Protein AF-A0A6I7NK31-F1 (afdb_monomer_lite)

Foldseek 3Di:
DVVVVVVVVVVVVVVVVVVVVLVVVVVQQLVQWAFDDWAAFPQQQKIKTQIDTPDPDWAFFWWQKPNDIFGWDDPDPSITMGGPHQDDQKIWTAWIWTADPVGDIDIHGHGDMDGVVNNQVPDDPVFKDWAPAWDDDPQWIWGQDPVQRIDIDGPDDWDWDCRDSFKIFIDDPNHTQWMWGDDPNIIMIGGGDPPDPPPPD

pLDDT: mean 83.98, std 13.8, range [48.88, 96.88]

Sequence (201 aa):
MKRFFGFMSLFMMLFMLGACDMIQDEIQRAQSIKLEDYAVDIPNRTISLHITSDADEPVITSVIVNDTRYDLEAEGDDWYLLSDVPVATSYRITDVFYRTSVGVVLSYNVGFDISLDDVIDALPQNQLTEVEDEIVIGAYTVKSDEEAWVVIDSEEDFTVMELEDWAWIILEDDQPVFAVFEYLGVLYVVSASSFMEDYLE

Radius of gyration: 23.93 Å; chains: 1; bounding box: 58×32×83 Å

Secondary structure (DSSP, 8-state):
-HHHHHHHHHHHHHHHHHHHHHHHHHHHHHHH-EEEEEEEETTTTEEEEEEE-SSSS-EEEEEEETTEEEE-EEEETTEEEE-SPPP-SEEEEEEEEEE-TTS-EEEEEEEEEEEHHHHHHHS-TTTEEEESSEEEETTEEEE--SSSS-EEEESS--EEEEEETTEEEEEETTEEEEEEEEETTEEEEEEPP-TTTTT--

Structure (mmCIF, N/CA/C/O backbone):
data_AF-A0A6I7NK31-F1
#
_entry.id   AF-A0A6I7NK31-F1
#
loop_
_atom_site.group_PDB
_atom_site.id
_atom_site.type_symbol
_atom_site.label_atom_id
_atom_site.label_alt_id
_atom_site.label_comp_id
_atom_site.label_asym_id
_atom_site.label_entity_id
_atom_site.label_seq_id
_atom_site.pdbx_PDB_ins_code
_atom_site.Cartn_x
_atom_site.Cartn_y
_atom_site.Cartn_z
_atom_site.occupancy
_atom_site.B_iso_or_equiv
_atom_site.auth_seq_id
_atom_site.auth_comp_id
_atom_site.auth_asym_id
_atom_site.auth_atom_id
_atom_site.pdbx_PDB_model_num
ATOM 1 N N . MET A 1 1 ? 32.131 -16.425 -56.578 1.00 51.19 1 MET A N 1
ATOM 2 C CA . MET A 1 1 ? 32.242 -16.613 -55.111 1.00 51.19 1 MET A CA 1
ATOM 3 C C . MET A 1 1 ? 32.750 -15.380 -54.359 1.00 51.19 1 MET A C 1
ATOM 5 O O . MET A 1 1 ? 32.080 -14.987 -53.418 1.00 51.19 1 MET A O 1
ATOM 9 N N . LYS A 1 2 ? 33.832 -14.693 -54.773 1.00 49.75 2 LYS A N 1
ATOM 10 C CA . LYS A 1 2 ? 34.340 -13.493 -54.057 1.00 49.75 2 LYS A CA 1
ATOM 11 C C . LYS A 1 2 ? 33.339 -12.326 -53.912 1.00 49.75 2 LYS A C 1
ATOM 13 O O . LYS A 1 2 ? 33.326 -11.672 -52.881 1.00 49.75 2 LYS A O 1
ATOM 18 N N . ARG A 1 3 ? 32.464 -12.094 -54.902 1.00 50.34 3 ARG A N 1
ATOM 19 C CA . ARG A 1 3 ? 31.426 -11.039 -54.840 1.00 50.34 3 ARG A CA 1
ATOM 20 C C . ARG A 1 3 ? 30.257 -11.361 -53.894 1.00 50.34 3 ARG A C 1
ATOM 22 O O . ARG A 1 3 ? 29.637 -10.441 -53.384 1.00 50.34 3 ARG A O 1
ATOM 29 N N . PHE A 1 4 ? 29.997 -12.644 -53.635 1.00 52.62 4 PHE A N 1
ATOM 30 C CA . PHE A 1 4 ? 28.927 -13.091 -52.733 1.00 52.62 4 PHE A CA 1
ATOM 31 C C . PHE A 1 4 ? 29.345 -12.932 -51.261 1.00 52.62 4 PHE A C 1
ATOM 33 O O . PHE A 1 4 ? 28.562 -12.478 -50.438 1.00 52.62 4 PHE A O 1
ATOM 40 N N . PHE A 1 5 ? 30.624 -13.194 -50.960 1.00 54.72 5 PHE A N 1
ATOM 41 C CA . PHE A 1 5 ? 31.210 -12.972 -49.632 1.00 54.72 5 PHE A CA 1
ATOM 42 C C . PHE A 1 5 ? 31.233 -11.488 -49.228 1.00 54.72 5 PHE A C 1
ATOM 44 O O . PHE A 1 5 ? 30.952 -11.166 -48.079 1.00 54.72 5 PHE A O 1
ATOM 51 N N . GLY A 1 6 ? 31.511 -10.578 -50.171 1.00 55.41 6 GLY A N 1
ATOM 52 C CA . GLY A 1 6 ? 31.483 -9.133 -49.908 1.00 55.41 6 GLY A CA 1
ATOM 53 C C . GLY A 1 6 ? 30.078 -8.599 -49.613 1.00 55.41 6 GLY A C 1
ATOM 54 O O . GLY A 1 6 ? 29.915 -7.790 -48.708 1.00 55.41 6 GLY A O 1
ATOM 55 N N . PHE A 1 7 ? 29.059 -9.097 -50.321 1.00 57.16 7 PHE A N 1
ATOM 56 C CA . PHE A 1 7 ? 27.664 -8.709 -50.085 1.00 57.16 7 PHE A CA 1
ATOM 57 C C . PHE A 1 7 ? 27.142 -9.228 -48.741 1.00 57.16 7 PHE A C 1
ATOM 59 O O . PHE A 1 7 ? 26.490 -8.489 -48.014 1.00 57.16 7 PHE A O 1
ATOM 66 N N . MET A 1 8 ? 27.488 -10.467 -48.376 1.00 55.72 8 MET A N 1
ATOM 67 C CA . MET A 1 8 ? 27.112 -11.048 -47.085 1.00 55.72 8 MET A CA 1
ATOM 68 C C . MET A 1 8 ? 27.809 -10.336 -45.917 1.00 55.72 8 MET A C 1
ATOM 70 O O . MET A 1 8 ? 27.170 -10.054 -44.913 1.00 55.72 8 MET A O 1
ATOM 74 N N . SER A 1 9 ? 29.085 -9.962 -46.073 1.00 59.72 9 SER A N 1
ATOM 75 C CA . SER A 1 9 ? 29.818 -9.178 -45.069 1.00 59.72 9 SER A CA 1
ATOM 76 C C . SER A 1 9 ? 29.271 -7.756 -44.909 1.00 59.72 9 SER A C 1
ATOM 78 O O . SER A 1 9 ? 29.209 -7.266 -43.787 1.00 59.72 9 SER A O 1
ATOM 80 N N . LEU A 1 10 ? 28.867 -7.095 -46.000 1.00 57.81 10 LEU A N 1
ATOM 81 C CA . LEU A 1 10 ? 28.271 -5.756 -45.951 1.00 57.81 10 LEU A CA 1
ATOM 82 C C . LEU A 1 10 ? 26.876 -5.790 -45.310 1.00 57.81 10 LEU A C 1
ATOM 84 O O . LEU A 1 10 ? 26.554 -4.937 -44.492 1.00 57.81 10 LEU A O 1
ATOM 88 N N . PHE A 1 11 ? 26.074 -6.806 -45.634 1.00 59.16 11 PHE A N 1
ATOM 89 C CA . PHE A 1 11 ? 24.754 -7.011 -45.038 1.00 59.16 11 PHE A CA 1
ATOM 90 C C . PHE A 1 11 ? 24.855 -7.311 -43.537 1.00 59.16 11 PHE A C 1
ATOM 92 O O . PHE A 1 11 ? 24.139 -6.715 -42.744 1.00 59.16 11 PHE A O 1
ATOM 99 N N . MET A 1 12 ? 25.804 -8.157 -43.128 1.00 57.72 12 MET A N 1
ATOM 100 C CA . MET A 1 12 ? 26.046 -8.474 -41.716 1.00 57.72 12 MET A CA 1
ATOM 101 C C . MET A 1 12 ? 26.553 -7.254 -40.927 1.00 57.72 12 MET A C 1
ATOM 103 O O . MET A 1 12 ? 26.183 -7.076 -39.772 1.00 57.72 12 MET A O 1
ATOM 107 N N . MET A 1 13 ? 27.344 -6.378 -41.557 1.00 57.16 13 MET A N 1
ATOM 108 C CA . MET A 1 13 ? 27.815 -5.128 -40.949 1.00 57.16 13 MET A CA 1
ATOM 109 C C . MET A 1 13 ? 26.694 -4.085 -40.816 1.00 57.16 13 MET A C 1
ATOM 111 O O . MET A 1 13 ? 26.607 -3.427 -39.786 1.00 57.16 13 MET A O 1
ATOM 115 N N . LEU A 1 14 ? 25.801 -3.975 -41.807 1.00 55.66 14 LEU A N 1
ATOM 116 C CA . LEU A 1 14 ? 24.607 -3.122 -41.729 1.00 55.66 14 LEU A CA 1
ATOM 117 C C . LEU A 1 14 ? 23.612 -3.616 -40.668 1.00 55.66 14 LEU A C 1
ATOM 119 O O . LEU A 1 14 ? 23.050 -2.802 -39.945 1.00 55.66 14 LEU A O 1
ATOM 123 N N . PHE A 1 15 ? 23.446 -4.935 -40.524 1.00 57.97 15 PHE A N 1
ATOM 124 C CA . PHE A 1 15 ? 22.651 -5.527 -39.442 1.00 57.97 15 PHE A CA 1
ATOM 125 C C . PHE A 1 15 ? 23.256 -5.263 -38.060 1.00 57.97 15 PHE A C 1
ATOM 127 O O . PHE A 1 15 ? 22.521 -4.945 -37.134 1.00 57.97 15 PHE A O 1
ATOM 134 N N . MET A 1 16 ? 24.582 -5.359 -37.918 1.00 58.56 16 MET A N 1
ATOM 135 C CA . MET A 1 16 ? 25.264 -5.044 -36.656 1.00 58.56 16 MET A CA 1
ATOM 136 C C . MET A 1 16 ? 25.137 -3.561 -36.291 1.00 58.56 16 MET A C 1
ATOM 138 O O . MET A 1 16 ? 24.888 -3.256 -35.134 1.00 58.56 16 MET A O 1
ATOM 142 N N . LEU A 1 17 ? 25.256 -2.647 -37.260 1.00 59.25 17 LEU A N 1
ATOM 143 C CA . LEU A 1 17 ? 25.092 -1.209 -37.018 1.00 59.25 17 LEU A CA 1
ATOM 144 C C . LEU A 1 17 ? 23.649 -0.856 -36.627 1.00 59.25 17 LEU A C 1
ATOM 146 O O . LEU A 1 17 ? 23.452 -0.191 -35.619 1.00 59.25 17 LEU A O 1
ATOM 150 N N . GLY A 1 18 ? 22.647 -1.376 -37.347 1.00 61.97 18 GLY A N 1
ATOM 151 C CA . GLY A 1 18 ? 21.239 -1.161 -36.991 1.00 61.97 18 GLY A CA 1
ATOM 152 C C . GLY A 1 18 ? 20.847 -1.785 -35.646 1.00 61.97 18 GLY A C 1
ATOM 153 O O . GLY A 1 18 ? 20.044 -1.217 -34.916 1.00 61.97 18 GLY A O 1
ATOM 154 N N . ALA A 1 19 ? 21.443 -2.926 -35.283 1.00 60.31 19 ALA A N 1
ATOM 155 C CA . ALA A 1 19 ? 21.257 -3.523 -33.962 1.00 60.31 19 ALA A CA 1
ATOM 156 C C . ALA A 1 19 ? 21.943 -2.709 -32.851 1.00 60.31 19 ALA A C 1
ATOM 158 O O . ALA A 1 19 ? 21.414 -2.640 -31.748 1.00 60.31 19 ALA A O 1
ATOM 159 N N . CYS A 1 20 ? 23.096 -2.087 -33.120 1.00 62.56 20 CYS A N 1
ATOM 160 C CA . CYS A 1 20 ? 23.768 -1.216 -32.155 1.00 62.56 20 CYS A CA 1
ATOM 161 C C . CYS A 1 20 ? 22.964 0.052 -31.855 1.00 62.56 20 CYS A C 1
ATOM 163 O O . CYS A 1 20 ? 22.829 0.380 -30.679 1.00 62.56 20 CYS A O 1
ATOM 165 N N . ASP A 1 21 ? 22.410 0.711 -32.876 1.00 67.06 21 ASP A N 1
ATOM 166 C CA . ASP A 1 21 ? 21.571 1.903 -32.686 1.00 67.06 21 ASP A CA 1
ATOM 167 C C . ASP A 1 21 ? 20.308 1.546 -31.882 1.00 67.06 21 ASP A C 1
ATOM 169 O O . ASP A 1 21 ? 20.019 2.170 -30.867 1.00 67.06 21 ASP A O 1
ATOM 173 N N . MET A 1 22 ? 19.638 0.442 -32.230 1.00 67.81 22 MET A N 1
ATOM 174 C CA . MET A 1 22 ? 18.453 -0.030 -31.504 1.00 67.81 22 MET A CA 1
ATOM 175 C C . MET A 1 22 ? 18.750 -0.387 -30.036 1.00 67.81 22 MET A C 1
ATOM 177 O O . MET A 1 22 ? 17.944 -0.116 -29.153 1.00 67.81 22 MET A O 1
ATOM 181 N N . ILE A 1 23 ? 19.904 -1.001 -29.752 1.00 68.69 23 ILE A N 1
ATOM 182 C CA . ILE A 1 23 ? 20.317 -1.311 -28.375 1.00 68.69 23 ILE A CA 1
ATOM 183 C C . ILE A 1 23 ? 20.615 -0.028 -27.593 1.00 68.69 23 ILE A C 1
ATOM 185 O O . ILE A 1 23 ? 20.277 0.045 -26.416 1.00 68.69 23 ILE A O 1
ATOM 189 N N . GLN A 1 24 ? 21.248 0.972 -28.213 1.00 69.94 24 GLN A N 1
ATOM 190 C CA . GLN A 1 24 ? 21.509 2.255 -27.558 1.00 69.94 24 GLN A CA 1
ATOM 191 C C . GLN A 1 24 ? 20.213 2.995 -27.230 1.00 69.94 24 GLN A C 1
ATOM 193 O O . GLN A 1 24 ? 20.079 3.470 -26.104 1.00 69.94 24 GLN A O 1
ATOM 198 N N . ASP A 1 25 ? 19.249 3.005 -28.152 1.00 73.44 25 ASP A N 1
ATOM 199 C CA . ASP A 1 25 ? 17.925 3.580 -27.916 1.00 73.44 25 ASP A CA 1
ATOM 200 C C . ASP A 1 25 ? 17.212 2.869 -26.752 1.00 73.44 25 ASP A C 1
ATOM 202 O O . ASP A 1 25 ? 16.683 3.524 -25.859 1.00 73.44 25 ASP A O 1
ATOM 206 N N . GLU A 1 26 ? 17.250 1.532 -26.692 1.00 71.31 26 GLU A N 1
ATOM 207 C CA . GLU A 1 26 ? 16.649 0.768 -25.585 1.00 71.31 26 GLU A CA 1
ATOM 208 C C . GLU A 1 26 ? 17.372 0.979 -24.242 1.00 71.31 26 GLU A C 1
ATOM 210 O O . GLU A 1 26 ? 16.721 0.996 -23.198 1.00 71.31 26 GLU A O 1
ATOM 215 N N . ILE A 1 27 ? 18.695 1.189 -24.239 1.00 69.94 27 ILE A N 1
ATOM 216 C CA . ILE A 1 27 ? 19.445 1.557 -23.024 1.00 69.94 27 ILE A CA 1
ATOM 217 C C . ILE A 1 27 ? 19.061 2.964 -22.562 1.00 69.94 27 ILE A C 1
ATOM 219 O O . ILE A 1 27 ? 18.865 3.178 -21.368 1.00 69.94 27 ILE A O 1
ATOM 223 N N . GLN A 1 28 ? 18.952 3.921 -23.485 1.00 71.81 28 GLN A N 1
ATOM 224 C CA . GLN A 1 28 ? 18.562 5.287 -23.150 1.00 71.81 28 GLN A CA 1
ATOM 225 C C . GLN A 1 28 ? 17.126 5.333 -22.606 1.00 71.81 28 GLN A C 1
ATOM 227 O O . GLN A 1 28 ? 16.885 6.021 -21.619 1.00 71.81 28 GLN A O 1
ATOM 232 N N . ARG A 1 29 ? 16.213 4.525 -23.164 1.00 72.19 29 ARG A N 1
ATOM 233 C CA . ARG A 1 29 ? 14.854 4.313 -22.631 1.00 72.19 29 ARG A CA 1
ATOM 234 C C . ARG A 1 29 ? 14.850 3.704 -21.232 1.00 72.19 29 ARG A C 1
ATOM 236 O O . ARG A 1 29 ? 14.067 4.117 -20.391 1.00 72.19 29 ARG A O 1
ATOM 243 N N . ALA A 1 30 ? 15.721 2.731 -20.956 1.00 68.75 30 ALA A N 1
ATOM 244 C CA . ALA A 1 30 ? 15.844 2.180 -19.604 1.00 68.75 30 ALA A CA 1
ATOM 245 C C . ALA A 1 30 ? 16.246 3.267 -18.597 1.00 68.75 30 ALA A C 1
ATOM 247 O O . ALA A 1 30 ? 15.743 3.307 -17.482 1.00 68.75 30 ALA A O 1
ATOM 248 N N . GLN A 1 31 ? 17.163 4.148 -19.004 1.00 73.62 31 GLN A N 1
ATOM 249 C CA . GLN A 1 31 ? 17.709 5.209 -18.159 1.00 73.62 31 GLN A CA 1
ATOM 250 C C . GLN A 1 31 ? 16.739 6.371 -17.919 1.00 73.62 31 GLN A C 1
ATOM 252 O O . GLN A 1 31 ? 16.973 7.149 -16.996 1.00 73.62 31 GLN A O 1
ATOM 257 N N . SER A 1 32 ? 15.677 6.505 -18.720 1.00 81.56 32 SER A N 1
ATOM 258 C CA . SER A 1 32 ? 14.628 7.501 -18.481 1.00 81.56 32 SER A CA 1
ATOM 259 C C . SER A 1 32 ? 13.573 7.048 -17.477 1.00 81.56 32 SER A C 1
ATOM 261 O O . SER A 1 32 ? 12.815 7.896 -17.023 1.00 81.56 32 SER A O 1
ATOM 263 N N . ILE A 1 33 ? 13.522 5.756 -17.120 1.00 85.81 33 ILE A N 1
ATOM 264 C CA . ILE A 1 33 ? 12.538 5.239 -16.162 1.00 85.81 33 ILE A CA 1
ATOM 265 C C . ILE A 1 33 ? 12.785 5.860 -14.789 1.00 85.81 33 ILE A C 1
ATOM 267 O O . ILE A 1 33 ? 13.882 5.745 -14.228 1.00 85.81 33 ILE A O 1
ATOM 271 N N . LYS A 1 34 ? 11.747 6.478 -14.230 1.00 88.56 34 LYS A N 1
ATOM 272 C CA . LYS A 1 34 ? 11.756 7.044 -12.882 1.00 88.56 34 LYS A CA 1
ATOM 273 C C . LYS A 1 34 ? 10.496 6.640 -12.148 1.00 88.56 34 LYS A C 1
ATOM 275 O O . LYS A 1 34 ? 9.419 6.645 -12.724 1.00 88.56 34 LYS A O 1
ATOM 280 N N . LEU A 1 35 ? 10.654 6.319 -10.872 1.00 90.31 35 LEU A N 1
ATOM 281 C CA . LEU A 1 35 ? 9.543 6.255 -9.936 1.00 90.31 35 LEU A CA 1
ATOM 282 C C . LEU A 1 35 ? 9.474 7.627 -9.270 1.00 90.31 35 LEU A C 1
ATOM 284 O O . LEU A 1 35 ? 10.433 8.031 -8.608 1.00 90.31 35 LEU A O 1
ATOM 288 N N . GLU A 1 36 ? 8.410 8.369 -9.553 1.00 90.50 36 GLU A N 1
ATOM 289 C CA . GLU A 1 36 ? 8.276 9.767 -9.132 1.00 90.50 36 GLU A CA 1
ATOM 290 C C . GLU A 1 36 ? 7.339 9.929 -7.943 1.00 90.50 36 GLU A C 1
ATOM 292 O O . GLU A 1 36 ? 7.579 10.803 -7.113 1.00 90.50 36 GLU A O 1
ATOM 297 N N . ASP A 1 37 ? 6.313 9.084 -7.860 1.00 91.12 37 ASP A N 1
ATOM 298 C CA . ASP A 1 37 ? 5.289 9.163 -6.826 1.00 91.12 37 ASP A CA 1
ATOM 299 C C . ASP A 1 37 ? 4.668 7.792 -6.534 1.00 91.12 37 ASP A C 1
ATOM 301 O O . ASP A 1 37 ? 4.898 6.814 -7.259 1.00 91.12 37 ASP A O 1
ATOM 305 N N . TYR A 1 38 ? 3.889 7.722 -5.460 1.00 92.38 38 TYR A N 1
ATOM 306 C CA . TYR A 1 38 ? 3.164 6.528 -5.058 1.00 92.38 38 TYR A CA 1
ATOM 307 C C . TYR A 1 38 ? 1.923 6.867 -4.230 1.00 92.38 38 TYR A C 1
ATOM 309 O O . TYR A 1 38 ? 1.834 7.905 -3.581 1.00 92.38 38 TYR A O 1
ATOM 317 N N . ALA A 1 39 ? 0.990 5.924 -4.189 1.00 90.69 39 ALA A N 1
ATOM 318 C CA . ALA A 1 39 ? -0.138 5.943 -3.275 1.00 90.69 39 ALA A CA 1
ATOM 319 C C . ALA A 1 39 ? -0.344 4.531 -2.713 1.00 90.69 39 ALA A C 1
ATOM 321 O O . ALA A 1 39 ? -0.206 3.545 -3.438 1.00 90.69 39 ALA A O 1
ATOM 322 N N . VAL A 1 40 ? -0.628 4.419 -1.415 1.00 90.88 40 VAL A N 1
ATOM 323 C CA . VAL A 1 40 ? -0.815 3.128 -0.736 1.00 90.88 40 VAL A CA 1
ATOM 324 C C . VAL A 1 40 ? -2.223 3.065 -0.165 1.00 90.88 40 VAL A C 1
ATOM 326 O O . VAL A 1 40 ? -2.594 3.902 0.654 1.00 90.88 40 VAL A O 1
ATOM 329 N N . ASP A 1 41 ? -2.972 2.035 -0.548 1.00 90.69 41 ASP A N 1
ATOM 330 C CA . ASP A 1 41 ? -4.254 1.694 0.061 1.00 90.69 41 ASP A CA 1
ATOM 331 C C . ASP A 1 41 ? -4.047 0.501 1.000 1.00 90.69 41 ASP A C 1
ATOM 333 O O . ASP A 1 41 ? -3.902 -0.650 0.575 1.00 90.69 41 ASP A O 1
ATOM 337 N N . ILE A 1 42 ? -3.985 0.781 2.302 1.00 91.38 42 ILE A N 1
ATOM 338 C CA . ILE A 1 42 ? -3.777 -0.253 3.322 1.00 91.38 42 ILE A CA 1
ATOM 339 C C . ILE A 1 42 ? -4.981 -1.220 3.382 1.00 91.38 42 ILE A C 1
ATOM 341 O O . ILE A 1 42 ? -4.739 -2.430 3.329 1.00 91.38 42 ILE A O 1
ATOM 345 N N . PRO A 1 43 ? -6.252 -0.759 3.451 1.00 92.69 43 PRO A N 1
ATOM 346 C CA . PRO A 1 43 ? -7.420 -1.648 3.459 1.00 92.69 43 PRO A CA 1
ATOM 347 C C . PRO A 1 43 ? -7.521 -2.570 2.242 1.00 92.69 43 PRO A C 1
ATOM 349 O O . PRO A 1 43 ? -7.799 -3.758 2.396 1.00 92.69 43 PRO A O 1
ATOM 352 N N . ASN A 1 44 ? -7.279 -2.051 1.038 1.00 91.88 44 ASN A N 1
ATOM 353 C CA . ASN A 1 44 ? -7.330 -2.838 -0.196 1.00 91.88 44 ASN A CA 1
ATOM 354 C C . ASN A 1 44 ? -6.026 -3.594 -0.481 1.00 91.88 44 ASN A C 1
ATOM 356 O O . ASN A 1 44 ? -5.989 -4.430 -1.384 1.00 91.88 44 ASN A O 1
ATOM 360 N N . ARG A 1 45 ? -4.967 -3.344 0.301 1.00 92.56 45 ARG A N 1
ATOM 361 C CA . ARG A 1 45 ? -3.641 -3.953 0.138 1.00 92.56 45 ARG A CA 1
ATOM 362 C C . ARG A 1 45 ? -3.053 -3.698 -1.246 1.00 92.56 45 ARG A C 1
ATOM 364 O O . ARG A 1 45 ? -2.486 -4.596 -1.877 1.00 92.56 45 ARG A O 1
ATOM 371 N N . THR A 1 46 ? -3.190 -2.466 -1.714 1.00 92.50 46 THR A N 1
ATOM 372 C CA . THR A 1 46 ? -2.686 -2.049 -3.018 1.00 92.50 46 THR A CA 1
ATOM 373 C C . THR A 1 46 ? -1.666 -0.928 -2.901 1.00 92.50 46 THR A C 1
ATOM 375 O O . THR A 1 46 ? -1.622 -0.173 -1.927 1.00 92.50 46 THR A O 1
ATOM 378 N N . ILE A 1 47 ? -0.798 -0.849 -3.906 1.00 92.88 47 ILE A N 1
ATOM 379 C CA . ILE A 1 47 ? 0.139 0.257 -4.087 1.00 92.88 47 ILE A CA 1
ATOM 380 C C . ILE A 1 47 ? 0.020 0.701 -5.539 1.00 92.88 47 ILE A C 1
ATOM 382 O O . ILE A 1 47 ? 0.278 -0.101 -6.433 1.00 92.88 47 ILE A O 1
ATOM 386 N N . SER A 1 48 ? -0.325 1.959 -5.782 1.00 92.88 48 SER A N 1
ATOM 387 C CA . SER A 1 48 ? -0.204 2.573 -7.104 1.00 92.88 48 SER A CA 1
ATOM 388 C C . SER A 1 48 ? 1.137 3.294 -7.184 1.00 92.88 48 SER A C 1
ATOM 390 O O . SER A 1 48 ? 1.534 4.004 -6.260 1.00 92.88 48 SER A O 1
ATOM 392 N N . LEU A 1 49 ? 1.869 3.087 -8.275 1.00 93.56 49 LEU A N 1
ATOM 393 C CA . LEU A 1 49 ? 3.170 3.700 -8.532 1.00 93.56 49 LEU A CA 1
ATOM 394 C C . LEU A 1 49 ? 3.091 4.576 -9.772 1.00 93.56 49 LEU A C 1
ATOM 396 O O . LEU A 1 49 ? 2.682 4.100 -10.831 1.00 93.56 49 LEU A O 1
ATOM 400 N N . HIS A 1 50 ? 3.570 5.810 -9.661 1.00 92.69 50 HIS A N 1
ATOM 401 C CA . HIS A 1 50 ? 3.736 6.695 -10.802 1.00 92.69 50 HIS A CA 1
ATOM 402 C C . HIS A 1 50 ? 5.136 6.499 -11.388 1.00 92.69 50 HIS A C 1
ATOM 404 O O . HIS A 1 50 ? 6.150 6.899 -10.798 1.00 92.69 50 HIS A O 1
ATOM 410 N N . ILE A 1 51 ? 5.195 5.811 -12.530 1.00 91.25 51 ILE A N 1
ATOM 411 C CA . ILE A 1 51 ? 6.440 5.409 -13.185 1.00 91.25 51 ILE A CA 1
ATOM 412 C C . ILE A 1 51 ? 6.518 6.064 -14.560 1.00 91.25 51 ILE A C 1
ATOM 414 O O . ILE A 1 51 ? 5.969 5.556 -15.537 1.00 91.25 51 ILE A O 1
ATOM 418 N N . THR A 1 52 ? 7.276 7.153 -14.648 1.00 88.31 52 THR A N 1
ATOM 419 C CA . THR A 1 52 ? 7.455 7.905 -15.891 1.00 88.31 52 THR A CA 1
ATOM 420 C C . THR A 1 52 ? 8.609 7.353 -16.722 1.00 88.31 52 THR A C 1
ATOM 422 O O . THR A 1 52 ? 9.552 6.731 -16.216 1.00 88.31 52 THR A O 1
ATOM 425 N N . SER A 1 53 ? 8.548 7.578 -18.035 1.00 83.38 53 SER A N 1
ATOM 426 C CA . SER A 1 53 ? 9.642 7.282 -18.959 1.00 83.38 53 SER A CA 1
ATOM 427 C C . SER A 1 53 ? 9.554 8.155 -20.209 1.00 83.38 53 SER A C 1
ATOM 429 O O . SER A 1 53 ? 8.468 8.457 -20.686 1.00 83.38 53 SER A O 1
ATOM 431 N N . ASP A 1 54 ? 10.698 8.492 -20.810 1.00 78.12 54 ASP A N 1
ATOM 432 C CA . ASP A 1 54 ? 10.770 9.235 -22.080 1.00 78.12 54 ASP A CA 1
ATOM 433 C C . ASP A 1 54 ? 10.417 8.359 -23.307 1.00 78.12 54 ASP A C 1
ATOM 435 O O . ASP A 1 54 ? 10.642 8.751 -24.455 1.00 78.12 54 ASP A O 1
ATOM 439 N N . ALA A 1 55 ? 9.939 7.131 -23.095 1.00 66.69 55 ALA A N 1
ATOM 440 C CA . ALA A 1 55 ? 9.530 6.236 -24.169 1.00 66.69 55 ALA A CA 1
ATOM 441 C C . ALA A 1 55 ? 8.116 6.584 -24.662 1.00 66.69 55 ALA A C 1
ATOM 443 O O . ALA A 1 55 ? 7.239 6.891 -23.868 1.00 66.69 55 ALA A O 1
ATOM 444 N N . ASP A 1 56 ? 7.873 6.460 -25.970 1.00 58.41 56 ASP A N 1
ATOM 445 C CA . ASP A 1 56 ? 6.535 6.690 -26.539 1.00 58.41 56 ASP A CA 1
ATOM 446 C C . ASP A 1 56 ? 5.500 5.637 -26.072 1.00 58.41 56 ASP A C 1
ATOM 448 O O . ASP A 1 56 ? 4.310 5.928 -26.030 1.00 58.41 56 ASP A O 1
ATOM 452 N N . GLU A 1 57 ? 5.944 4.415 -25.730 1.00 58.75 57 GLU A N 1
ATOM 453 C CA . GLU A 1 57 ? 5.106 3.315 -25.210 1.00 58.75 57 GLU A CA 1
ATOM 454 C C . GLU A 1 57 ? 5.919 2.390 -24.264 1.00 58.75 57 GLU A C 1
ATOM 456 O O . GLU A 1 57 ? 6.308 1.277 -24.649 1.00 58.75 57 GLU A O 1
ATOM 461 N N . PRO A 1 58 ? 6.266 2.815 -23.036 1.00 58.88 58 PRO A N 1
ATOM 462 C CA . PRO A 1 58 ? 6.873 1.928 -22.053 1.00 58.88 58 PRO A CA 1
ATOM 463 C C . PRO A 1 58 ? 5.818 0.932 -21.560 1.00 58.88 58 PRO A C 1
ATOM 465 O O . PRO A 1 58 ? 4.878 1.292 -20.865 1.00 58.88 58 PRO A O 1
ATOM 468 N N . VAL A 1 59 ? 5.982 -0.354 -21.875 1.00 76.25 59 VAL A N 1
ATOM 469 C CA . VAL A 1 59 ? 5.190 -1.398 -21.212 1.00 76.25 59 VAL A CA 1
ATOM 470 C C . VAL A 1 59 ? 5.938 -1.792 -19.946 1.00 76.25 59 VAL A C 1
ATOM 472 O O . VAL A 1 59 ? 6.734 -2.739 -19.960 1.00 76.25 59 VAL A O 1
ATOM 475 N N . ILE A 1 60 ? 5.743 -1.032 -18.868 1.00 88.06 60 ILE A N 1
ATOM 476 C CA . ILE A 1 60 ? 6.144 -1.485 -17.536 1.00 88.06 60 ILE A CA 1
ATOM 477 C C . ILE A 1 60 ? 5.278 -2.704 -17.193 1.00 88.06 60 ILE A C 1
ATOM 479 O O . ILE A 1 60 ? 4.083 -2.734 -17.462 1.00 88.06 60 ILE A O 1
ATOM 483 N N . THR A 1 61 ? 5.909 -3.766 -16.699 1.00 90.31 61 THR A N 1
ATOM 484 C CA . THR A 1 61 ? 5.258 -5.081 -16.551 1.00 90.31 61 THR A CA 1
ATOM 485 C C . THR A 1 61 ? 5.174 -5.562 -15.116 1.00 90.31 61 THR A C 1
ATOM 487 O O . THR A 1 61 ? 4.241 -6.271 -14.768 1.00 90.31 61 THR A O 1
ATOM 490 N N . SER A 1 62 ? 6.186 -5.264 -14.305 1.00 94.62 62 SER A N 1
ATOM 491 C CA . SER A 1 62 ? 6.289 -5.781 -12.941 1.00 94.62 62 SER A CA 1
ATOM 492 C C . SER A 1 62 ? 7.379 -5.036 -12.184 1.00 94.62 62 SER A C 1
ATOM 494 O O . SER A 1 62 ? 8.276 -4.465 -12.812 1.00 94.62 62 SER A O 1
ATOM 496 N N . VAL A 1 63 ? 7.362 -5.124 -10.861 1.00 95.38 63 VAL A N 1
ATOM 497 C CA . VAL A 1 63 ? 8.395 -4.574 -9.974 1.00 95.38 63 VAL A CA 1
ATOM 498 C C . VAL A 1 63 ? 8.819 -5.593 -8.922 1.00 95.38 63 VAL A C 1
ATOM 500 O O . VAL A 1 63 ? 8.115 -6.574 -8.687 1.00 95.38 63 VAL A O 1
ATOM 503 N N . ILE A 1 64 ? 9.977 -5.384 -8.296 1.00 95.88 64 ILE A N 1
ATOM 504 C CA . ILE A 1 64 ? 10.366 -6.094 -7.070 1.00 95.88 64 ILE A CA 1
ATOM 505 C C . ILE A 1 64 ? 10.088 -5.189 -5.879 1.00 95.88 64 ILE A C 1
ATOM 507 O O . ILE A 1 64 ? 10.714 -4.139 -5.772 1.00 95.88 64 ILE A O 1
ATOM 511 N N . VAL A 1 65 ? 9.217 -5.638 -4.977 1.00 95.69 65 VAL A N 1
ATOM 512 C CA . VAL A 1 65 ? 8.946 -5.019 -3.676 1.00 95.69 65 VAL A CA 1
ATOM 513 C C . VAL A 1 65 ? 9.344 -6.001 -2.582 1.00 95.69 65 VAL A C 1
ATOM 515 O O . VAL A 1 65 ? 8.857 -7.132 -2.575 1.00 95.69 65 VAL A O 1
ATOM 518 N N . ASN A 1 66 ? 10.231 -5.596 -1.668 1.00 94.38 66 ASN A N 1
ATOM 519 C CA . ASN A 1 66 ? 10.706 -6.434 -0.555 1.00 94.38 66 ASN A CA 1
ATOM 520 C C . ASN A 1 66 ? 11.114 -7.850 -1.018 1.00 94.38 66 ASN A C 1
ATOM 522 O O . ASN A 1 66 ? 10.623 -8.859 -0.513 1.00 94.38 66 ASN A O 1
ATOM 526 N N . ASP A 1 67 ? 11.968 -7.919 -2.043 1.00 93.38 67 ASP A N 1
ATOM 527 C CA . ASP A 1 67 ? 12.465 -9.158 -2.664 1.00 93.38 67 ASP A CA 1
ATOM 528 C C . ASP A 1 67 ? 11.401 -10.044 -3.352 1.00 93.38 67 ASP A C 1
ATOM 530 O O . ASP A 1 67 ? 11.718 -11.132 -3.842 1.00 93.38 67 ASP A O 1
ATOM 534 N N . THR A 1 68 ? 10.153 -9.579 -3.460 1.00 95.56 68 THR A N 1
ATOM 535 C CA . THR A 1 68 ? 9.050 -10.286 -4.127 1.00 95.56 68 THR A CA 1
ATOM 536 C C . THR A 1 68 ? 8.637 -9.560 -5.401 1.00 95.56 68 THR A C 1
ATOM 538 O O . THR A 1 68 ? 8.537 -8.338 -5.431 1.00 95.56 68 THR A O 1
ATOM 541 N N . ARG A 1 69 ? 8.409 -10.311 -6.483 1.00 95.81 69 ARG A N 1
ATOM 542 C CA . ARG A 1 69 ? 7.983 -9.745 -7.768 1.00 95.81 69 ARG A CA 1
ATOM 543 C C . ARG A 1 69 ? 6.462 -9.620 -7.822 1.00 95.81 69 ARG A C 1
ATOM 545 O O . ARG A 1 69 ? 5.782 -10.623 -7.628 1.00 95.81 69 ARG A O 1
ATOM 552 N N . TYR A 1 70 ? 5.977 -8.438 -8.182 1.00 95.81 70 TYR A N 1
ATOM 553 C CA . TYR A 1 70 ? 4.563 -8.141 -8.407 1.00 95.81 70 TYR A CA 1
ATOM 554 C C . TYR A 1 70 ? 4.356 -7.719 -9.853 1.00 95.81 70 TYR A C 1
ATOM 556 O O . TYR A 1 70 ? 5.130 -6.912 -10.373 1.00 95.81 70 TYR A O 1
ATOM 564 N N . ASP A 1 71 ? 3.341 -8.283 -10.499 1.00 94.75 71 ASP A N 1
ATOM 565 C CA . ASP A 1 71 ? 2.893 -7.804 -11.803 1.00 94.75 71 ASP A CA 1
ATOM 566 C C . ASP A 1 71 ? 2.174 -6.463 -11.630 1.00 94.75 71 ASP A C 1
ATOM 568 O O . ASP A 1 71 ? 1.547 -6.216 -10.601 1.00 94.75 71 ASP A O 1
ATOM 572 N N . LEU A 1 72 ? 2.321 -5.597 -12.629 1.00 92.81 72 LEU A N 1
ATOM 573 C CA . LEU A 1 72 ? 1.711 -4.276 -12.645 1.00 92.81 72 LEU A CA 1
ATOM 574 C C . LEU A 1 72 ? 0.524 -4.245 -13.599 1.00 92.81 72 LEU A C 1
ATOM 576 O O . LEU A 1 72 ? 0.625 -4.704 -14.741 1.00 92.81 72 LEU A O 1
ATOM 580 N N . GLU A 1 73 ? -0.571 -3.650 -13.143 1.00 91.31 73 GLU A N 1
ATOM 581 C CA . GLU A 1 73 ? -1.718 -3.303 -13.974 1.00 91.31 73 GLU A CA 1
ATOM 582 C C . GLU A 1 73 ? -1.667 -1.813 -14.317 1.00 91.31 73 GLU A C 1
ATOM 584 O O . GLU A 1 73 ? -1.484 -0.978 -13.442 1.00 91.31 73 GLU A O 1
ATOM 589 N N . ALA A 1 74 ? -1.766 -1.473 -15.602 1.00 88.25 74 ALA A N 1
ATOM 590 C CA . ALA A 1 74 ? -1.720 -0.080 -16.036 1.00 88.25 74 ALA A CA 1
ATOM 591 C C . ALA A 1 74 ? -3.067 0.607 -15.773 1.00 88.25 74 ALA A C 1
ATOM 593 O O . ALA A 1 74 ? -4.095 0.151 -16.276 1.00 88.25 74 ALA A O 1
ATOM 594 N N . GLU A 1 75 ? -3.036 1.726 -15.055 1.00 85.69 75 GLU A N 1
ATOM 595 C CA . GLU A 1 75 ? -4.224 2.517 -14.703 1.00 85.69 75 GLU A CA 1
ATOM 596 C C . GLU A 1 75 ? -4.434 3.713 -15.650 1.00 85.69 75 GLU A C 1
ATOM 598 O O . GLU A 1 75 ? -5.557 4.184 -15.828 1.00 85.69 75 GLU A O 1
ATOM 603 N N . GLY A 1 76 ? -3.372 4.141 -16.339 1.00 83.69 76 GLY A N 1
ATOM 604 C CA . GLY A 1 76 ? -3.352 5.329 -17.197 1.00 83.69 76 GLY A CA 1
ATOM 605 C C . GLY A 1 76 ? -2.429 6.404 -16.629 1.00 83.69 76 GLY A C 1
ATOM 606 O O . GLY A 1 76 ? -2.031 6.314 -15.476 1.00 83.69 76 GLY A O 1
ATOM 607 N N . ASP A 1 77 ? -2.046 7.384 -17.452 1.00 86.19 77 ASP A N 1
ATOM 608 C CA . ASP A 1 77 ? -1.210 8.524 -17.036 1.00 86.19 77 ASP A CA 1
ATOM 609 C C . ASP A 1 77 ? 0.038 8.120 -16.222 1.00 86.19 77 ASP A C 1
ATOM 611 O O . ASP A 1 77 ? 0.328 8.690 -15.179 1.00 86.19 77 ASP A O 1
ATOM 615 N N . ASP A 1 78 ? 0.757 7.097 -16.701 1.00 88.69 78 ASP A N 1
ATOM 616 C CA . ASP A 1 78 ? 1.962 6.530 -16.071 1.00 88.69 78 ASP A CA 1
ATOM 617 C C . ASP A 1 78 ? 1.763 5.924 -14.663 1.00 88.69 78 ASP A C 1
ATOM 619 O O . ASP A 1 78 ? 2.740 5.577 -13.992 1.00 88.69 78 ASP A O 1
ATOM 623 N N . TRP A 1 79 ? 0.516 5.707 -14.238 1.00 91.00 79 TRP A N 1
ATOM 624 C CA . TRP A 1 79 ? 0.179 4.977 -13.017 1.00 91.00 79 TRP A CA 1
ATOM 625 C C . TRP A 1 79 ? 0.048 3.472 -13.240 1.00 91.00 79 TRP A C 1
ATOM 627 O O . TRP A 1 79 ? -0.531 2.993 -14.225 1.00 91.00 79 TRP A O 1
ATOM 637 N N . TYR A 1 80 ? 0.592 2.725 -12.280 1.00 92.38 80 TYR A N 1
ATOM 638 C CA . TYR A 1 80 ? 0.609 1.272 -12.273 1.00 92.38 80 TYR A CA 1
ATOM 639 C C . TYR A 1 80 ? 0.224 0.715 -10.903 1.00 92.38 80 TYR A C 1
ATOM 641 O O . TYR A 1 80 ? 0.891 0.999 -9.908 1.00 92.38 80 TYR A O 1
ATOM 649 N N . LEU A 1 81 ? -0.785 -0.149 -10.877 1.00 92.62 81 LEU A N 1
ATOM 650 C CA . LEU A 1 81 ? -1.306 -0.789 -9.679 1.00 92.62 81 LEU A CA 1
ATOM 651 C C . LEU A 1 81 ? -0.578 -2.097 -9.370 1.00 92.62 81 LEU A C 1
ATOM 653 O O . LEU A 1 81 ? -0.430 -2.974 -10.227 1.00 92.62 81 LEU A O 1
ATOM 657 N N . LEU A 1 82 ? -0.197 -2.254 -8.107 1.00 94.12 82 LEU A N 1
ATOM 658 C CA . LEU A 1 82 ? 0.137 -3.519 -7.474 1.00 94.12 82 LEU A CA 1
ATOM 659 C C . LEU A 1 82 ? -1.035 -3.934 -6.593 1.00 94.12 82 LEU A C 1
ATOM 661 O O . LEU A 1 82 ? -1.447 -3.177 -5.716 1.00 94.12 82 LEU A O 1
ATOM 665 N N . SER A 1 83 ? -1.518 -5.157 -6.780 1.00 92.06 83 SER A N 1
ATOM 666 C CA . SER A 1 83 ? -2.561 -5.747 -5.937 1.00 92.06 83 SER A CA 1
ATOM 667 C C . SER A 1 83 ? -1.997 -6.799 -4.983 1.00 92.06 83 SER A C 1
ATOM 669 O O . SER A 1 83 ? -0.943 -7.387 -5.244 1.00 92.06 83 SER A O 1
ATOM 671 N N . ASP A 1 84 ? -2.723 -7.050 -3.892 1.00 89.75 84 ASP A N 1
ATOM 672 C CA . ASP A 1 84 ? -2.418 -8.074 -2.885 1.00 89.75 84 ASP A CA 1
ATOM 673 C C . ASP A 1 84 ? -1.046 -7.921 -2.204 1.00 89.75 84 ASP A C 1
ATOM 675 O O . ASP A 1 84 ? -0.447 -8.898 -1.736 1.00 89.75 84 ASP A O 1
ATOM 679 N N . VAL A 1 85 ? -0.547 -6.691 -2.087 1.00 91.12 85 VAL A N 1
ATOM 680 C CA . VAL A 1 8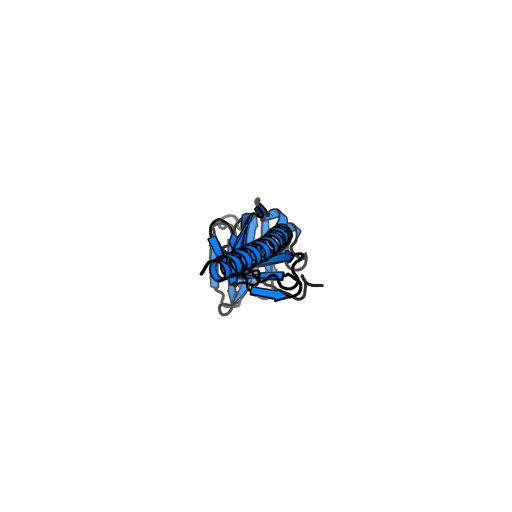5 ? 0.733 -6.415 -1.431 1.00 91.12 85 VAL A CA 1
ATOM 681 C C . VAL A 1 85 ? 0.584 -6.643 0.085 1.00 91.12 85 VAL A C 1
ATOM 683 O O . VAL A 1 85 ? -0.375 -6.171 0.698 1.00 91.12 85 VAL A O 1
ATOM 686 N N . PRO A 1 86 ? 1.463 -7.425 0.739 1.00 89.94 86 PRO A N 1
ATOM 687 C CA . PRO A 1 86 ? 1.443 -7.574 2.193 1.00 89.94 86 PRO A CA 1
ATOM 688 C C . PRO A 1 86 ? 1.658 -6.226 2.876 1.00 89.94 86 PRO A C 1
ATOM 690 O O . PRO A 1 86 ? 2.577 -5.511 2.490 1.00 89.94 86 PRO A O 1
ATOM 693 N N . VAL A 1 87 ? 0.868 -5.896 3.898 1.00 88.31 87 VAL A N 1
ATOM 694 C CA . VAL A 1 87 ? 1.061 -4.642 4.637 1.00 88.31 87 VAL A CA 1
ATOM 695 C C . VAL A 1 87 ? 2.356 -4.714 5.434 1.00 88.31 87 VAL A C 1
ATOM 697 O O . VAL A 1 87 ? 2.579 -5.651 6.196 1.00 88.31 87 VAL A O 1
ATOM 700 N N . ALA A 1 88 ? 3.215 -3.718 5.249 1.00 89.19 88 ALA A N 1
ATOM 701 C CA . ALA A 1 88 ? 4.503 -3.629 5.916 1.00 89.19 88 ALA A CA 1
ATOM 702 C C . ALA A 1 88 ? 4.755 -2.211 6.431 1.00 89.19 88 ALA A C 1
ATOM 704 O O . ALA A 1 88 ? 4.224 -1.234 5.907 1.00 89.19 88 ALA A O 1
ATOM 705 N N . THR A 1 89 ? 5.629 -2.092 7.431 1.00 90.69 89 THR A N 1
ATOM 706 C CA . THR A 1 89 ? 6.097 -0.788 7.927 1.00 90.69 89 THR A CA 1
ATOM 707 C C . THR A 1 89 ? 7.031 -0.082 6.941 1.00 90.69 8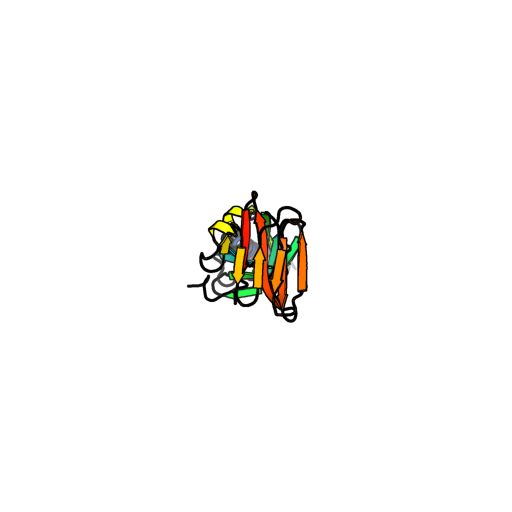9 THR A C 1
ATOM 709 O O . THR A 1 89 ? 7.274 1.120 7.067 1.00 90.69 89 THR A O 1
ATOM 712 N N . SER A 1 90 ? 7.555 -0.812 5.952 1.00 94.00 90 SER A N 1
ATOM 713 C CA . SER A 1 90 ? 8.260 -0.251 4.807 1.00 94.00 90 SER A CA 1
ATOM 714 C C . SER A 1 90 ? 8.199 -1.152 3.572 1.00 94.00 90 SER A C 1
ATOM 716 O O . SER A 1 90 ? 8.197 -2.386 3.655 1.00 94.00 90 SER A O 1
ATOM 718 N N . TYR A 1 91 ? 8.210 -0.514 2.406 1.00 94.31 91 TYR A N 1
ATOM 719 C CA . TYR A 1 91 ? 8.322 -1.146 1.101 1.00 94.31 91 TYR A CA 1
ATOM 720 C C . TYR A 1 91 ? 9.583 -0.662 0.409 1.00 94.31 91 TYR A C 1
ATOM 722 O O . TYR A 1 91 ? 9.771 0.533 0.197 1.00 94.31 91 TYR A O 1
ATOM 730 N N . ARG A 1 92 ? 10.434 -1.599 0.007 1.00 95.62 92 ARG A N 1
ATOM 731 C CA . ARG A 1 92 ? 11.606 -1.316 -0.808 1.00 95.62 92 ARG A CA 1
ATOM 732 C C . ARG A 1 92 ? 11.399 -1.818 -2.222 1.00 95.62 92 ARG A C 1
ATOM 734 O O . ARG A 1 92 ? 11.358 -3.028 -2.454 1.00 95.62 92 ARG A O 1
ATOM 741 N N . ILE A 1 93 ? 11.340 -0.884 -3.159 1.00 94.94 93 ILE A N 1
ATOM 742 C CA . ILE A 1 93 ? 11.212 -1.139 -4.587 1.00 94.94 93 ILE A CA 1
ATOM 743 C C . ILE A 1 93 ? 12.610 -1.120 -5.196 1.00 94.94 93 ILE A C 1
ATOM 745 O O . ILE A 1 93 ? 13.241 -0.068 -5.325 1.00 94.94 93 ILE A O 1
ATOM 749 N N . THR A 1 94 ? 13.144 -2.288 -5.547 1.00 94.06 94 THR A N 1
ATOM 750 C CA . THR A 1 94 ? 14.520 -2.369 -6.058 1.00 94.06 94 THR A CA 1
ATOM 751 C C . THR A 1 94 ? 14.577 -2.256 -7.567 1.00 94.06 94 THR A C 1
ATOM 753 O O . THR A 1 94 ? 15.429 -1.535 -8.084 1.00 94.06 94 THR A O 1
ATOM 756 N N . ASP A 1 95 ? 13.678 -2.939 -8.272 1.00 93.25 95 ASP A N 1
ATOM 757 C CA . ASP A 1 95 ? 13.762 -3.106 -9.716 1.00 93.25 95 ASP A CA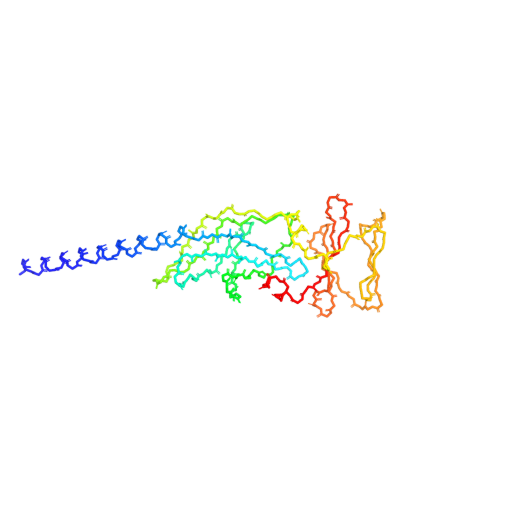 1
ATOM 758 C C . ASP A 1 95 ? 12.404 -2.940 -10.384 1.00 93.25 95 ASP A C 1
ATOM 760 O O . ASP A 1 95 ? 11.402 -3.493 -9.932 1.00 93.25 95 ASP A O 1
ATOM 764 N N . VAL A 1 96 ? 12.409 -2.234 -11.510 1.00 92.12 96 VAL A N 1
ATOM 765 C CA . VAL A 1 96 ? 11.284 -2.112 -12.434 1.00 92.12 96 VAL A CA 1
ATOM 766 C C . VAL A 1 96 ? 11.602 -2.916 -13.687 1.00 92.12 96 VAL A C 1
ATOM 768 O O . VAL A 1 96 ? 12.688 -2.795 -14.257 1.00 92.12 96 VAL A O 1
ATOM 771 N N . PHE A 1 97 ? 10.661 -3.746 -14.130 1.00 91.38 97 PHE A N 1
ATOM 772 C CA . PHE A 1 97 ? 10.790 -4.516 -15.360 1.00 91.38 97 PHE A CA 1
ATOM 773 C C . PHE A 1 97 ? 9.910 -3.943 -16.456 1.00 91.38 97 PHE A C 1
ATOM 775 O O . PHE A 1 97 ? 8.699 -3.800 -16.280 1.00 91.38 97 PHE A O 1
ATOM 782 N N . TYR A 1 98 ? 10.493 -3.748 -17.631 1.00 86.94 98 TYR A N 1
ATOM 783 C CA . TYR A 1 98 ? 9.771 -3.270 -18.801 1.00 86.94 98 TYR A CA 1
ATOM 784 C C . TYR A 1 98 ? 10.017 -4.171 -20.006 1.00 86.94 98 TYR A C 1
ATOM 786 O O . TYR A 1 98 ? 11.059 -4.827 -20.130 1.00 86.94 98 TYR A O 1
ATOM 794 N N . ARG A 1 99 ? 9.028 -4.224 -20.898 1.00 85.38 99 ARG A N 1
ATOM 795 C CA . ARG A 1 99 ? 9.118 -4.946 -22.164 1.00 85.38 99 ARG A CA 1
ATOM 796 C C . ARG A 1 99 ? 9.507 -3.978 -23.273 1.00 85.38 99 ARG A C 1
ATOM 798 O O . ARG A 1 99 ? 8.812 -3.004 -23.530 1.00 85.38 99 ARG A O 1
ATOM 805 N N . THR A 1 100 ? 10.607 -4.279 -23.950 1.00 77.81 100 THR A N 1
ATOM 806 C CA . THR A 1 100 ? 11.092 -3.504 -25.091 1.00 77.81 100 THR A CA 1
ATOM 807 C C . THR A 1 100 ? 10.221 -3.712 -26.327 1.00 77.81 100 THR A C 1
ATOM 809 O O . THR A 1 100 ? 9.491 -4.703 -26.447 1.00 77.81 100 THR A O 1
ATOM 812 N N . SER A 1 101 ? 10.399 -2.834 -27.314 1.00 72.75 101 SER A N 1
ATOM 813 C CA . SER A 1 101 ? 9.734 -2.908 -28.624 1.00 72.75 101 SER A CA 1
ATOM 814 C C . SER A 1 101 ? 10.001 -4.215 -29.392 1.00 72.75 101 SER A C 1
ATOM 816 O O . SER A 1 101 ? 9.218 -4.622 -30.250 1.00 72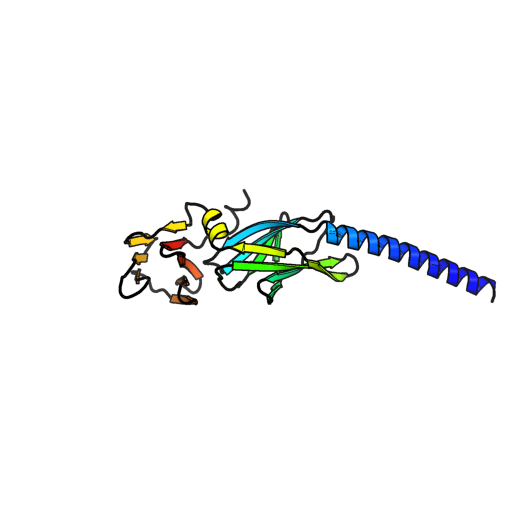.75 101 SER A O 1
ATOM 818 N N . VAL A 1 102 ? 11.086 -4.920 -29.056 1.00 75.06 102 VAL A N 1
ATOM 819 C CA . VAL A 1 102 ? 11.457 -6.222 -29.635 1.00 75.06 102 VAL A CA 1
ATOM 820 C C . VAL A 1 102 ? 11.106 -7.417 -28.745 1.00 75.06 102 VAL A C 1
ATOM 822 O O . VAL A 1 102 ? 11.528 -8.542 -29.015 1.00 75.06 102 VAL A O 1
ATOM 825 N N . GLY A 1 103 ? 10.324 -7.194 -27.686 1.00 76.62 103 GLY A N 1
ATOM 826 C CA . GLY A 1 103 ? 9.767 -8.238 -26.827 1.00 76.62 103 GLY A CA 1
ATOM 827 C C . GLY A 1 103 ? 10.709 -8.763 -25.740 1.00 76.62 103 GLY A C 1
ATOM 828 O O . GLY A 1 103 ? 10.348 -9.718 -25.048 1.00 76.62 103 GLY A O 1
ATOM 829 N N . VAL A 1 104 ? 11.885 -8.154 -25.566 1.00 81.19 104 VAL A N 1
ATOM 830 C CA . VAL A 1 104 ? 12.828 -8.488 -24.487 1.00 81.19 104 VAL A CA 1
ATOM 831 C C . VAL A 1 104 ? 12.363 -7.817 -23.198 1.00 81.19 104 VAL A C 1
ATOM 833 O O . VAL A 1 104 ? 11.924 -6.674 -23.228 1.00 81.19 104 VAL A O 1
ATOM 836 N N . VAL A 1 105 ? 12.463 -8.516 -22.068 1.00 85.56 105 VAL A N 1
ATOM 837 C CA . VAL A 1 105 ? 12.215 -7.920 -20.749 1.00 85.56 105 VAL A CA 1
ATOM 838 C C . VAL A 1 105 ? 13.548 -7.521 -20.141 1.00 85.56 105 VAL A C 1
ATOM 840 O O . VAL A 1 105 ? 14.452 -8.352 -20.039 1.00 85.56 105 VAL A O 1
ATOM 843 N N . LEU A 1 106 ? 13.659 -6.257 -19.755 1.00 84.31 106 LEU A N 1
ATOM 844 C CA . LEU A 1 106 ? 14.831 -5.697 -19.095 1.00 84.31 106 LEU A CA 1
ATOM 845 C C . LEU A 1 106 ? 14.440 -5.198 -17.706 1.00 84.31 106 LEU A C 1
ATOM 847 O O . LEU A 1 106 ? 13.279 -4.870 -17.469 1.00 84.31 106 LEU A O 1
ATOM 851 N N . SER A 1 107 ? 15.407 -5.187 -16.791 1.00 87.38 107 SER A N 1
ATOM 852 C CA . SER A 1 107 ? 15.247 -4.656 -15.440 1.00 87.38 107 SER A CA 1
ATOM 853 C C . SER A 1 107 ? 16.056 -3.380 -15.278 1.00 87.38 107 SER A C 1
ATOM 855 O O . SER A 1 107 ? 17.181 -3.282 -15.777 1.00 87.38 107 SER A O 1
ATOM 857 N N . TYR A 1 108 ? 15.500 -2.431 -14.540 1.00 85.44 108 TYR A N 1
ATOM 858 C CA . TYR A 1 108 ? 16.173 -1.208 -14.151 1.00 85.44 108 TYR A CA 1
ATOM 859 C C . TYR A 1 108 ? 16.099 -1.040 -12.640 1.00 85.44 108 TYR A C 1
ATOM 861 O O . TYR A 1 108 ? 15.024 -1.157 -12.053 1.00 85.44 108 TYR A O 1
ATOM 869 N N . ASN A 1 109 ? 17.249 -0.777 -12.025 1.00 89.69 109 ASN A N 1
ATOM 870 C CA . ASN A 1 109 ? 17.328 -0.579 -10.589 1.00 89.69 109 ASN A CA 1
ATOM 871 C C . ASN A 1 109 ? 16.893 0.851 -10.253 1.00 89.69 109 ASN A C 1
ATOM 873 O O . ASN A 1 109 ? 17.563 1.800 -10.659 1.00 89.69 109 ASN A O 1
ATOM 877 N N . VAL A 1 110 ? 15.784 0.986 -9.530 1.00 87.44 110 VAL A N 1
ATOM 878 C CA . VAL A 1 110 ? 15.252 2.287 -9.098 1.00 87.44 110 VAL A CA 1
ATOM 879 C C . VAL A 1 110 ? 15.653 2.616 -7.665 1.00 87.44 110 VAL A C 1
ATOM 881 O O . VAL A 1 110 ? 15.970 3.765 -7.383 1.00 87.44 110 VAL A O 1
ATOM 884 N N . GLY A 1 111 ? 15.710 1.611 -6.783 1.00 89.25 111 GLY A N 1
ATOM 885 C CA . GLY A 1 111 ? 16.110 1.785 -5.385 1.00 89.25 111 GLY A CA 1
ATOM 886 C C . GLY A 1 111 ? 15.275 2.838 -4.652 1.00 89.25 111 GLY A C 1
ATOM 887 O O . GLY A 1 111 ? 15.833 3.818 -4.168 1.00 89.25 111 GLY A O 1
ATOM 888 N N . PHE A 1 112 ? 13.961 2.630 -4.598 1.00 92.94 112 PHE A N 1
ATOM 889 C CA . PHE A 1 112 ? 12.996 3.535 -3.976 1.00 92.94 112 PHE A CA 1
ATOM 890 C C . PHE A 1 112 ? 12.447 2.914 -2.686 1.00 92.94 112 PHE A C 1
ATOM 892 O O . PHE A 1 112 ? 12.129 1.725 -2.669 1.00 92.94 112 PHE A O 1
ATOM 899 N N . ASP A 1 113 ? 12.345 3.699 -1.617 1.00 94.88 113 ASP A N 1
ATOM 900 C CA . ASP A 1 113 ? 11.848 3.251 -0.315 1.00 94.88 113 ASP A CA 1
ATOM 901 C C . ASP A 1 113 ? 10.583 4.044 0.042 1.00 94.88 113 ASP A C 1
ATOM 903 O O . ASP A 1 113 ? 10.569 5.267 -0.068 1.00 94.88 113 ASP A O 1
ATOM 907 N N . ILE A 1 114 ? 9.540 3.337 0.470 1.00 94.69 114 ILE A N 1
ATOM 908 C CA . ILE A 1 114 ? 8.288 3.886 1.000 1.00 94.69 114 ILE A CA 1
ATOM 909 C C . ILE A 1 114 ? 8.212 3.462 2.462 1.00 94.69 114 ILE A C 1
ATOM 911 O O . ILE A 1 114 ? 8.253 2.262 2.750 1.00 94.69 114 ILE A O 1
ATOM 915 N N . SER A 1 115 ? 8.115 4.405 3.394 1.00 94.75 115 SER A N 1
ATOM 916 C CA . SER A 1 115 ? 7.881 4.087 4.804 1.00 94.75 115 SER A CA 1
ATOM 917 C C . SER A 1 115 ? 6.415 4.281 5.181 1.00 94.75 115 SER A C 1
ATOM 919 O O . SER A 1 115 ? 5.695 5.039 4.538 1.00 94.75 115 SER A O 1
ATOM 921 N N . LEU A 1 116 ? 5.963 3.605 6.238 1.00 92.31 116 LEU A N 1
ATOM 922 C CA . LEU A 1 116 ? 4.612 3.816 6.760 1.00 92.31 116 LEU A CA 1
ATOM 923 C C . LEU A 1 116 ? 4.402 5.251 7.273 1.00 92.31 116 LEU A C 1
ATOM 925 O O . LEU A 1 116 ? 3.288 5.749 7.200 1.00 92.31 116 LEU A O 1
ATOM 929 N N . ASP A 1 117 ? 5.465 5.920 7.728 1.00 94.12 117 ASP A N 1
ATOM 930 C CA . ASP A 1 117 ? 5.442 7.346 8.087 1.00 94.12 117 ASP A CA 1
ATOM 931 C C . ASP A 1 117 ? 5.044 8.201 6.877 1.00 94.12 117 ASP A C 1
ATOM 933 O O . ASP A 1 117 ? 4.082 8.961 6.934 1.00 94.12 117 ASP A O 1
ATOM 937 N N . ASP A 1 118 ? 5.716 7.978 5.742 1.00 92.00 118 ASP A N 1
ATOM 938 C CA . ASP A 1 118 ? 5.424 8.708 4.510 1.00 92.00 118 ASP A CA 1
ATOM 939 C C . ASP A 1 118 ? 4.012 8.385 3.980 1.00 92.00 118 ASP A C 1
ATOM 941 O O . ASP A 1 118 ? 3.324 9.263 3.466 1.00 92.00 118 ASP A O 1
ATOM 945 N N . VAL A 1 119 ? 3.556 7.133 4.136 1.00 91.62 119 VAL A N 1
ATOM 946 C CA . VAL A 1 119 ? 2.187 6.723 3.778 1.00 91.62 119 VAL A CA 1
ATOM 947 C C . VAL A 1 119 ? 1.154 7.449 4.636 1.00 91.62 119 VAL A C 1
ATOM 949 O O . VAL A 1 119 ? 0.190 7.979 4.096 1.00 91.62 119 VAL A O 1
ATOM 952 N N . ILE A 1 120 ? 1.349 7.495 5.956 1.00 91.38 120 ILE A N 1
ATOM 953 C CA . ILE A 1 120 ? 0.465 8.205 6.890 1.00 91.38 120 ILE A CA 1
ATOM 954 C C . ILE A 1 120 ? 0.382 9.692 6.529 1.00 91.38 120 ILE A C 1
ATOM 956 O O . ILE A 1 120 ? -0.718 10.240 6.470 1.00 91.38 120 ILE A O 1
ATOM 960 N N . ASP A 1 121 ? 1.521 10.321 6.235 1.00 89.44 121 ASP A N 1
ATOM 961 C CA . ASP A 1 121 ? 1.595 11.735 5.859 1.00 89.44 121 ASP A CA 1
ATOM 962 C C . ASP A 1 121 ? 0.945 12.032 4.495 1.00 89.44 121 ASP A C 1
ATOM 964 O O . ASP A 1 121 ? 0.446 13.141 4.274 1.00 89.44 121 ASP A O 1
ATOM 968 N N . ALA A 1 122 ? 0.942 11.058 3.579 1.00 87.31 122 ALA A N 1
ATOM 969 C CA . ALA A 1 122 ? 0.355 11.173 2.245 1.00 87.31 122 ALA A CA 1
ATOM 970 C C . ALA A 1 122 ? -1.141 10.810 2.186 1.00 87.31 122 ALA A C 1
ATOM 972 O O . ALA A 1 122 ? -1.806 11.133 1.198 1.00 87.31 122 ALA A O 1
ATOM 973 N N . LEU A 1 123 ? -1.688 10.137 3.204 1.00 86.56 123 LEU A N 1
ATOM 974 C CA . LEU A 1 123 ? -3.103 9.764 3.235 1.00 86.56 123 LEU A CA 1
ATOM 975 C C . LEU A 1 123 ? -4.007 11.009 3.361 1.00 86.56 123 LEU A C 1
ATOM 977 O O . LEU A 1 123 ? -3.753 11.894 4.186 1.00 86.56 123 LEU A O 1
ATOM 981 N N . PRO A 1 124 ? -5.115 11.083 2.599 1.00 82.06 124 PRO A N 1
ATOM 982 C CA . PRO A 1 124 ? -6.108 12.132 2.756 1.00 82.06 124 PRO A CA 1
ATOM 983 C C . PRO A 1 124 ? -6.643 12.202 4.192 1.00 82.06 124 PRO A C 1
ATOM 985 O O . PRO A 1 124 ? -7.022 11.193 4.791 1.00 82.06 124 PRO A O 1
ATOM 988 N N . GLN A 1 125 ? -6.751 13.416 4.740 1.00 78.19 125 GLN A N 1
ATOM 989 C CA . GLN A 1 125 ? -7.199 13.636 6.127 1.00 78.19 125 GLN A CA 1
ATOM 990 C C . GLN A 1 125 ? -8.624 13.136 6.411 1.00 78.19 125 GLN A C 1
ATOM 992 O O . GLN A 1 125 ? -8.999 12.957 7.563 1.00 78.19 125 GLN A O 1
ATOM 997 N N . ASN A 1 126 ? -9.448 12.955 5.379 1.00 80.75 126 ASN A N 1
ATOM 998 C CA . ASN A 1 126 ? -10.788 12.380 5.496 1.00 80.75 126 ASN A CA 1
ATOM 999 C C . ASN A 1 126 ? -10.788 10.846 5.545 1.00 80.75 126 ASN A C 1
ATOM 1001 O O . ASN A 1 126 ? -11.824 10.271 5.867 1.00 80.75 126 ASN A O 1
ATOM 1005 N N . GLN A 1 127 ? -9.674 10.195 5.203 1.00 85.50 127 GLN A N 1
ATOM 1006 C CA . GLN A 1 127 ? -9.546 8.739 5.195 1.00 85.50 127 GLN A CA 1
ATOM 1007 C C . GLN A 1 127 ? -8.820 8.216 6.435 1.00 85.50 127 GLN A C 1
ATOM 1009 O O . GLN A 1 127 ? -9.159 7.128 6.892 1.00 85.50 127 GLN A O 1
ATOM 1014 N N . LEU A 1 128 ? -7.881 8.984 6.997 1.00 91.38 128 LEU A N 1
ATOM 1015 C CA . LEU A 1 128 ? -7.120 8.622 8.194 1.00 91.38 128 LEU A CA 1
ATOM 1016 C C . LEU A 1 128 ? -7.677 9.310 9.448 1.00 91.38 128 LEU A C 1
ATOM 1018 O O . LEU A 1 128 ? -7.859 10.523 9.481 1.00 91.38 128 LEU A O 1
ATOM 1022 N N . THR A 1 129 ? -7.911 8.542 10.509 1.00 92.94 129 THR A N 1
ATOM 1023 C CA . THR A 1 129 ? -8.341 9.046 11.819 1.00 92.94 129 THR A CA 1
ATOM 1024 C C . THR A 1 129 ? -7.481 8.443 12.924 1.00 92.94 129 THR A C 1
ATOM 1026 O O . THR A 1 129 ? -7.315 7.229 12.994 1.00 92.94 129 THR A O 1
ATOM 1029 N N . GLU A 1 130 ? -6.951 9.292 13.801 1.00 93.62 130 GLU A N 1
ATOM 1030 C CA . GLU A 1 130 ? -6.299 8.872 15.044 1.00 93.62 130 GLU A CA 1
ATOM 1031 C C . GLU A 1 130 ? -7.354 8.527 16.107 1.00 93.62 130 GLU A C 1
ATOM 1033 O O . GLU A 1 130 ? -8.339 9.250 16.280 1.00 93.62 130 GLU A O 1
ATOM 1038 N N . VAL A 1 131 ? -7.152 7.416 16.815 1.00 93.19 131 VAL A N 1
ATOM 1039 C CA . VAL A 1 131 ? -8.036 6.932 17.880 1.00 93.19 131 VAL A CA 1
ATOM 1040 C C . VAL A 1 131 ? -7.410 7.257 19.232 1.00 93.19 131 VAL A C 1
ATOM 1042 O O . VAL A 1 131 ? -6.510 6.556 19.685 1.00 93.19 131 VAL A O 1
ATOM 1045 N N . GLU A 1 132 ? -7.897 8.312 19.889 1.00 88.56 132 GLU A N 1
ATOM 1046 C CA . GLU A 1 132 ? -7.447 8.659 21.247 1.00 88.56 132 GLU A CA 1
ATOM 1047 C C . GLU A 1 132 ? -8.046 7.699 22.296 1.00 88.56 132 GLU A C 1
ATOM 1049 O O . GLU A 1 132 ? -7.312 7.022 23.011 1.00 88.56 132 GLU A O 1
ATOM 1054 N N . ASP A 1 133 ? -9.379 7.591 22.335 1.00 88.31 133 ASP A N 1
ATOM 1055 C CA . ASP A 1 133 ? -10.119 6.709 23.254 1.00 88.31 133 ASP A CA 1
ATOM 1056 C C . ASP A 1 133 ? -11.080 5.801 22.467 1.00 88.31 133 ASP A C 1
ATOM 1058 O O . ASP A 1 133 ? -10.974 4.575 22.476 1.00 88.31 133 ASP A O 1
ATOM 1062 N N . GLU A 1 134 ? -12.022 6.414 21.745 1.00 94.50 134 GLU A N 1
ATOM 1063 C CA . GLU A 1 134 ? -12.970 5.716 20.882 1.00 94.50 134 GLU A CA 1
ATOM 1064 C C . GLU A 1 134 ? -13.331 6.553 19.658 1.00 94.50 134 GLU A C 1
ATOM 1066 O O . GLU A 1 134 ? -13.408 7.783 19.727 1.00 94.50 134 GLU A O 1
ATOM 1071 N N . ILE A 1 135 ? -13.612 5.879 18.546 1.00 94.56 135 ILE A N 1
ATOM 1072 C CA . ILE A 1 135 ? -14.190 6.495 17.354 1.00 94.56 135 ILE A CA 1
ATOM 1073 C C . ILE A 1 135 ? -15.323 5.637 16.796 1.00 94.56 135 I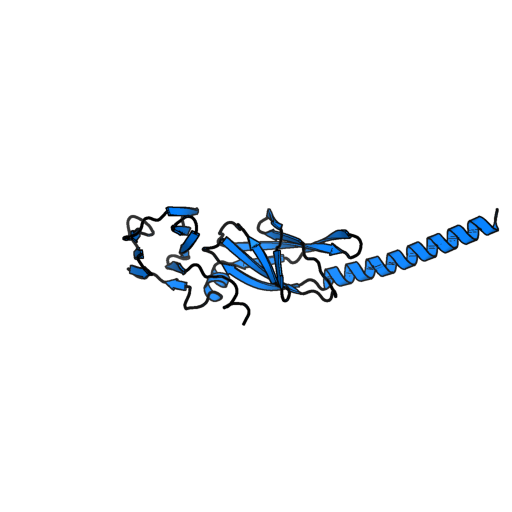LE A C 1
ATOM 1075 O O . ILE A 1 135 ? -15.359 4.420 16.980 1.00 94.56 135 ILE A O 1
ATOM 1079 N N . VAL A 1 136 ? -16.248 6.285 16.088 1.00 93.31 136 VAL A N 1
ATOM 1080 C CA . VAL A 1 136 ? -17.368 5.624 15.409 1.00 93.31 136 VAL A CA 1
ATOM 1081 C C . VAL A 1 136 ? -17.232 5.826 13.907 1.00 93.31 136 VAL A C 1
ATOM 1083 O O . VAL A 1 136 ? -17.163 6.962 13.437 1.00 93.31 136 VAL A O 1
ATOM 1086 N N . ILE A 1 137 ? -17.236 4.725 13.161 1.00 89.12 137 ILE A N 1
ATOM 1087 C CA . ILE A 1 137 ? -17.147 4.699 11.701 1.00 89.12 137 ILE A CA 1
ATOM 1088 C C . ILE A 1 137 ? -18.312 3.865 11.185 1.00 89.12 137 ILE A C 1
ATOM 1090 O O . ILE A 1 137 ? -18.311 2.643 11.295 1.00 89.12 137 ILE A O 1
ATOM 1094 N N . GLY A 1 138 ? -19.338 4.519 10.639 1.00 88.81 138 GLY A N 1
ATOM 1095 C CA . GLY A 1 138 ? -20.551 3.818 10.210 1.00 88.81 138 GLY A CA 1
ATOM 1096 C C . GLY A 1 138 ? -21.209 3.067 11.373 1.00 88.81 138 GLY A C 1
ATOM 1097 O O . GLY A 1 138 ? -21.607 3.693 12.356 1.00 88.81 138 GLY A O 1
ATOM 1098 N N . ALA A 1 139 ? -21.325 1.742 11.248 1.00 92.25 139 ALA A N 1
ATOM 1099 C CA . ALA A 1 139 ? -21.859 0.846 12.279 1.00 92.25 139 ALA A CA 1
ATOM 1100 C C . ALA A 1 139 ? -20.811 0.377 13.310 1.00 92.25 139 ALA A C 1
ATOM 1102 O O . ALA A 1 139 ? -21.166 -0.266 14.299 1.00 92.25 139 ALA A O 1
ATOM 1103 N N . TYR A 1 140 ? -19.534 0.707 13.102 1.00 95.19 140 TYR A N 1
ATOM 1104 C CA . TYR A 1 140 ? -18.413 0.205 13.889 1.00 95.19 140 TYR A CA 1
ATOM 1105 C C . TYR A 1 140 ? -17.996 1.210 14.961 1.00 95.19 140 TYR A C 1
ATOM 1107 O O . TYR A 1 140 ? -17.915 2.413 14.712 1.00 95.19 140 TYR A O 1
ATOM 1115 N N . THR A 1 141 ? -17.682 0.710 16.151 1.00 96.25 141 THR A N 1
ATOM 1116 C CA . THR A 1 141 ? -17.021 1.467 17.216 1.00 96.25 141 THR A CA 1
ATOM 1117 C C . THR A 1 141 ? -15.649 0.860 17.471 1.00 96.25 141 THR A C 1
ATOM 1119 O O . THR A 1 141 ? -15.556 -0.306 17.851 1.00 96.25 141 THR A O 1
ATOM 1122 N N . VAL A 1 142 ? -14.595 1.648 17.273 1.00 96.25 142 VAL A N 1
ATOM 1123 C CA . VAL A 1 142 ? -13.198 1.243 17.484 1.00 96.25 142 VAL A CA 1
ATOM 1124 C C . VAL A 1 142 ? -12.689 1.910 18.753 1.00 96.25 142 VAL A C 1
ATOM 1126 O O . VAL A 1 142 ? -12.846 3.121 18.906 1.00 96.25 142 VAL A O 1
ATOM 1129 N N . LYS A 1 143 ? -12.101 1.131 19.661 1.00 94.88 143 LYS A N 1
ATOM 1130 C CA . LYS A 1 143 ? -11.622 1.595 20.968 1.00 94.88 143 LYS A CA 1
ATOM 1131 C C . LYS A 1 143 ? -10.192 1.146 21.210 1.00 94.88 143 LYS A C 1
ATOM 1133 O O . LYS A 1 143 ? -9.861 -0.007 20.924 1.00 94.88 143 LYS A O 1
ATOM 1138 N N . SER A 1 144 ? -9.383 2.032 21.777 1.00 90.81 144 SER A N 1
ATOM 1139 C CA . SER A 1 144 ? -8.131 1.628 22.411 1.00 90.81 144 SER A CA 1
ATOM 1140 C C . SER A 1 144 ? -8.453 0.881 23.714 1.00 90.81 144 SER A C 1
ATOM 1142 O O . SER A 1 144 ? -9.424 1.197 24.406 1.00 90.81 144 SER A O 1
ATOM 1144 N N . ASP A 1 145 ? -7.686 -0.159 24.035 1.00 88.50 145 ASP A N 1
ATOM 1145 C CA . ASP A 1 145 ? -7.875 -0.956 25.249 1.00 88.50 145 ASP A CA 1
ATOM 1146 C C . ASP A 1 145 ? -6.511 -1.265 25.901 1.00 88.50 145 ASP A C 1
ATOM 1148 O O . ASP A 1 145 ? -5.457 -1.191 25.268 1.00 88.50 145 ASP A O 1
ATOM 1152 N N . GLU A 1 146 ? -6.494 -1.506 27.214 1.00 82.75 146 GLU A N 1
ATOM 1153 C CA . GLU A 1 146 ? -5.246 -1.772 27.951 1.00 82.75 146 GLU A CA 1
ATOM 1154 C C . GLU A 1 146 ? -4.866 -3.265 27.951 1.00 82.75 146 GLU A C 1
ATOM 1156 O O . GLU A 1 146 ? -3.696 -3.610 28.140 1.00 82.75 146 GLU A O 1
ATOM 1161 N N . GLU A 1 147 ? -5.844 -4.161 27.781 1.00 84.12 147 GLU A N 1
ATOM 1162 C CA . GLU A 1 147 ? -5.656 -5.614 27.739 1.00 84.12 147 GLU A CA 1
ATOM 1163 C C . GLU A 1 147 ? -5.483 -6.127 26.296 1.00 84.12 147 GLU A C 1
ATOM 1165 O O . GLU A 1 147 ? -4.764 -7.108 26.078 1.00 84.12 147 GLU A O 1
ATOM 1170 N N . ALA A 1 148 ? -6.093 -5.450 25.319 1.00 83.62 148 ALA A N 1
ATOM 1171 C CA . ALA A 1 148 ? -5.917 -5.644 23.880 1.00 83.62 148 ALA A CA 1
ATOM 1172 C C . ALA A 1 148 ? -5.546 -4.316 23.202 1.00 83.62 148 ALA A C 1
ATOM 1174 O O . ALA A 1 148 ? -6.058 -3.279 23.582 1.00 83.62 148 ALA A O 1
ATOM 1175 N N . TRP A 1 149 ? -4.700 -4.320 22.167 1.00 88.12 149 TRP A N 1
ATOM 1176 C CA . TRP A 1 149 ? -4.295 -3.065 21.506 1.00 88.12 149 TRP A CA 1
ATOM 1177 C C . TRP A 1 149 ? -5.458 -2.349 20.790 1.00 88.12 149 TRP A C 1
ATOM 1179 O O . TRP A 1 149 ? -5.425 -1.131 20.622 1.00 88.12 149 TRP A O 1
ATOM 1189 N N . VAL A 1 150 ? -6.510 -3.086 20.412 1.00 93.94 150 VAL A N 1
ATOM 1190 C CA . VAL A 1 150 ? -7.756 -2.532 19.875 1.00 93.94 150 VAL A CA 1
ATOM 1191 C C . VAL A 1 150 ? -8.950 -3.448 20.159 1.00 93.94 150 VAL A C 1
ATOM 1193 O O . VAL A 1 150 ? -8.837 -4.676 20.132 1.00 93.94 150 VAL A O 1
AT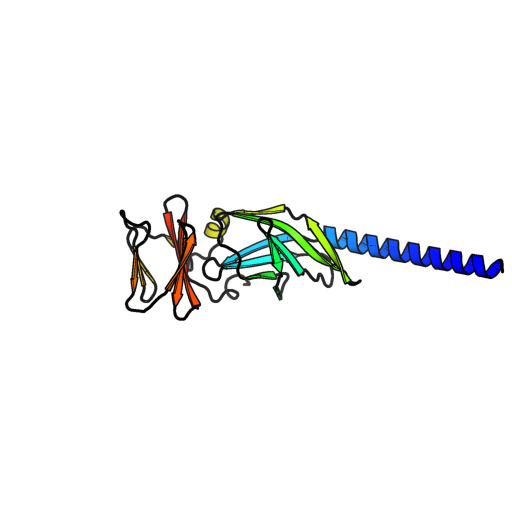OM 1196 N N . VAL A 1 151 ? -10.118 -2.844 20.385 1.00 94.69 151 VAL A N 1
ATOM 1197 C CA . VAL A 1 151 ? -11.422 -3.517 20.442 1.00 94.69 151 VAL A CA 1
ATOM 1198 C C . VAL A 1 151 ? -12.348 -2.909 19.392 1.00 94.69 151 VAL A C 1
ATOM 1200 O O . VAL A 1 151 ? -12.414 -1.689 19.245 1.00 94.69 151 VAL A O 1
ATOM 1203 N N . ILE A 1 152 ? -13.072 -3.763 18.666 1.00 95.38 152 ILE A N 1
ATOM 1204 C CA . ILE A 1 152 ? -14.013 -3.350 17.620 1.00 95.38 152 ILE A CA 1
ATOM 1205 C C . ILE A 1 152 ? -15.376 -3.960 17.920 1.00 95.38 152 ILE A C 1
ATOM 1207 O O . ILE A 1 152 ? -15.532 -5.181 17.922 1.00 95.38 152 ILE A O 1
ATOM 1211 N N . ASP A 1 153 ? -16.354 -3.092 18.158 1.00 94.94 153 ASP A N 1
ATOM 1212 C CA . ASP A 1 153 ? -17.757 -3.446 18.348 1.00 94.94 153 ASP A CA 1
ATOM 1213 C C . ASP A 1 153 ? -18.558 -3.050 17.097 1.00 94.94 153 ASP A C 1
ATOM 1215 O O . ASP A 1 153 ? -18.352 -1.968 16.549 1.00 94.94 153 ASP A O 1
ATOM 1219 N N . SER A 1 154 ? -19.504 -3.885 16.662 1.00 94.81 154 SER A N 1
ATOM 1220 C CA . SER A 1 154 ? -20.436 -3.556 15.573 1.00 94.81 154 SER A CA 1
ATOM 1221 C C . SER A 1 154 ? -21.802 -4.202 15.802 1.00 94.81 154 SER A C 1
ATOM 1223 O O . SER A 1 154 ? -21.909 -5.247 16.450 1.00 94.81 154 SER A O 1
ATOM 1225 N N . GLU A 1 155 ? -22.853 -3.568 15.280 1.00 90.31 155 GLU A N 1
ATOM 1226 C CA . GLU A 1 155 ? -24.180 -4.192 15.156 1.00 90.31 155 GLU A CA 1
ATOM 1227 C C . GLU A 1 155 ? -24.263 -5.143 13.946 1.00 90.31 155 GLU A C 1
ATOM 1229 O O . GLU A 1 155 ? -25.200 -5.940 13.854 1.00 90.31 155 GLU A O 1
ATOM 1234 N N . GLU A 1 156 ? -23.289 -5.063 13.039 1.00 90.69 156 GLU A N 1
ATOM 1235 C CA . GLU A 1 156 ? -23.185 -5.849 11.811 1.00 90.69 156 GLU A CA 1
ATOM 1236 C C . GLU A 1 156 ? -22.168 -6.989 11.973 1.00 90.69 156 GLU A C 1
ATOM 1238 O O . GLU A 1 156 ? -21.226 -6.903 12.766 1.00 90.69 156 GLU A O 1
ATOM 1243 N N . ASP A 1 157 ? -22.370 -8.082 11.232 1.00 94.00 157 ASP A N 1
ATOM 1244 C CA . ASP A 1 157 ? -21.418 -9.192 11.198 1.00 94.00 157 ASP A CA 1
ATOM 1245 C C . ASP A 1 157 ? -20.202 -8.789 10.352 1.00 94.00 157 ASP A C 1
ATOM 1247 O O . ASP A 1 157 ? -20.349 -8.377 9.203 1.00 94.00 157 ASP A O 1
ATOM 1251 N N . PHE A 1 158 ? -18.997 -8.961 10.892 1.00 95.88 158 PHE A N 1
ATOM 1252 C CA . PHE A 1 158 ? -17.750 -8.647 10.195 1.00 95.88 158 PHE A CA 1
ATOM 1253 C C . PHE A 1 158 ? -16.701 -9.736 10.401 1.00 95.88 158 PHE A C 1
ATOM 1255 O O . PHE A 1 158 ? -16.779 -10.556 11.321 1.00 95.88 158 PHE A O 1
ATOM 1262 N N . THR A 1 159 ? -15.692 -9.732 9.535 1.00 96.88 159 THR A N 1
ATOM 1263 C CA . THR A 1 159 ? -14.506 -10.581 9.662 1.00 96.88 159 THR A CA 1
ATOM 1264 C C . THR A 1 159 ? -13.277 -9.718 9.900 1.00 96.88 159 THR A C 1
ATOM 1266 O O . THR A 1 159 ? -13.114 -8.667 9.286 1.00 96.88 159 THR A O 1
ATOM 1269 N N . VAL A 1 160 ? -12.392 -10.181 10.780 1.00 96.12 160 VAL A N 1
ATOM 1270 C CA . VAL A 1 160 ? -11.074 -9.577 10.990 1.00 96.12 160 VAL A CA 1
ATOM 1271 C C . VAL A 1 160 ? -10.051 -10.371 10.189 1.00 96.12 160 VAL A C 1
ATOM 1273 O O . VAL A 1 160 ? -9.874 -11.570 10.412 1.00 96.12 160 VAL A O 1
ATOM 1276 N N . MET A 1 161 ? -9.375 -9.707 9.256 1.00 94.81 161 MET A N 1
ATOM 1277 C CA . MET A 1 161 ? -8.159 -10.219 8.639 1.00 94.81 161 MET A CA 1
ATOM 1278 C C . MET A 1 161 ? -6.961 -9.691 9.427 1.00 94.81 161 MET A C 1
ATOM 1280 O O . MET A 1 161 ? -6.579 -8.528 9.300 1.00 94.81 161 MET A O 1
ATOM 1284 N N . GLU A 1 162 ? -6.368 -10.560 10.240 1.00 92.00 162 GLU A N 1
ATOM 1285 C CA . GLU A 1 162 ? -5.118 -10.272 10.940 1.00 92.00 162 GLU A CA 1
ATOM 1286 C C . GLU A 1 162 ? -3.962 -10.317 9.933 1.00 92.00 162 GLU A C 1
ATOM 1288 O O . GLU A 1 162 ? -3.714 -11.358 9.318 1.00 92.00 162 GLU A O 1
ATOM 1293 N N . LEU A 1 163 ? -3.285 -9.186 9.725 1.00 86.50 163 LEU A N 1
ATOM 1294 C CA . LEU A 1 163 ? -2.125 -9.123 8.835 1.00 86.50 163 LEU A CA 1
ATOM 1295 C C . LEU A 1 163 ? -0.841 -9.387 9.611 1.00 86.50 163 LEU A C 1
ATOM 1297 O O . LEU A 1 163 ? -0.059 -10.262 9.258 1.00 86.50 163 LEU A O 1
ATOM 1301 N N . GLU A 1 164 ? -0.664 -8.621 10.680 1.00 85.12 164 GLU A N 1
ATOM 1302 C CA . GLU A 1 164 ? 0.483 -8.630 11.576 1.00 85.12 164 GLU A CA 1
ATOM 1303 C C . GLU A 1 164 ? -0.014 -8.329 12.999 1.00 85.12 164 GLU A C 1
ATOM 1305 O O . GLU A 1 164 ? -1.154 -7.900 13.192 1.00 85.12 164 GLU A O 1
ATOM 1310 N N . ASP A 1 165 ? 0.859 -8.468 13.999 1.00 88.50 165 ASP A N 1
ATOM 1311 C CA . ASP A 1 165 ? 0.531 -8.207 15.413 1.00 88.50 165 ASP A CA 1
ATOM 1312 C C . ASP A 1 165 ? 0.111 -6.746 15.705 1.00 88.50 165 ASP A C 1
ATOM 1314 O O . ASP A 1 165 ? -0.298 -6.433 16.821 1.00 88.50 165 ASP A O 1
ATOM 1318 N N . TRP A 1 166 ? 0.232 -5.854 14.719 1.00 90.94 166 TRP A N 1
ATOM 1319 C CA . TRP A 1 166 ? -0.008 -4.413 14.822 1.00 90.94 166 TRP A CA 1
ATOM 1320 C C . TRP A 1 166 ? -1.019 -3.881 13.794 1.00 90.94 166 TRP A C 1
ATOM 1322 O O . TRP A 1 166 ? -1.255 -2.677 13.768 1.00 90.94 166 TRP A O 1
ATOM 1332 N N . ALA A 1 167 ? -1.583 -4.730 12.922 1.00 93.81 167 ALA A N 1
ATOM 1333 C CA . ALA A 1 167 ? -2.458 -4.286 11.834 1.00 93.81 167 ALA A CA 1
ATOM 1334 C C . ALA A 1 167 ? -3.542 -5.312 11.483 1.00 93.81 167 ALA A C 1
ATOM 1336 O O . ALA A 1 167 ? -3.246 -6.467 11.158 1.00 93.81 167 ALA A O 1
ATOM 1337 N N . TRP A 1 168 ? -4.794 -4.855 11.466 1.00 95.69 168 TRP A N 1
ATOM 1338 C CA . TRP A 1 168 ? -5.974 -5.626 11.078 1.00 95.69 168 TRP A CA 1
ATOM 1339 C C . TRP A 1 168 ? -6.739 -4.930 9.951 1.00 95.69 168 TRP A C 1
ATOM 1341 O O . TRP A 1 168 ? -6.847 -3.705 9.928 1.00 95.69 168 TRP A O 1
ATOM 1351 N N . ILE A 1 169 ? -7.332 -5.715 9.051 1.00 95.69 169 ILE A N 1
ATOM 1352 C CA . ILE A 1 169 ? -8.333 -5.234 8.089 1.00 95.69 169 ILE A CA 1
ATOM 1353 C C . ILE A 1 169 ? -9.697 -5.771 8.502 1.00 95.69 169 ILE A C 1
ATOM 1355 O O . ILE A 1 169 ? -9.853 -6.966 8.762 1.00 95.69 169 ILE A O 1
ATOM 1359 N N . ILE A 1 170 ? -10.685 -4.886 8.537 1.00 96.12 170 ILE A N 1
ATOM 1360 C CA . ILE A 1 170 ? -12.074 -5.221 8.821 1.00 96.12 170 ILE A CA 1
ATOM 1361 C C . ILE A 1 170 ? -12.821 -5.387 7.512 1.00 96.12 170 ILE A C 1
ATOM 1363 O O . ILE A 1 170 ? -12.809 -4.501 6.655 1.00 96.12 170 ILE A O 1
ATOM 1367 N N . LEU A 1 171 ? -13.437 -6.558 7.370 1.00 95.62 171 LEU A N 1
ATOM 1368 C CA . LEU A 1 171 ? -14.152 -6.976 6.180 1.00 95.62 171 LEU A CA 1
ATOM 1369 C C . LEU A 1 171 ? -15.643 -7.137 6.460 1.00 95.62 171 LEU A C 1
ATOM 1371 O O . LEU A 1 171 ? -16.030 -7.748 7.459 1.00 95.62 171 LEU A O 1
ATOM 1375 N N . GLU A 1 172 ? -16.452 -6.719 5.498 1.00 94.00 172 GLU A N 1
ATOM 1376 C CA . GLU A 1 172 ? -17.885 -6.987 5.415 1.00 94.00 172 GLU A CA 1
ATOM 1377 C C . GLU A 1 172 ? -18.160 -7.654 4.067 1.00 94.00 172 GLU A C 1
ATOM 1379 O O . GLU A 1 172 ? -17.707 -7.166 3.034 1.00 94.00 172 GLU A O 1
ATOM 1384 N N . ASP A 1 173 ? -18.824 -8.814 4.065 1.00 91.88 173 ASP A N 1
ATOM 1385 C CA . ASP A 1 173 ? -19.045 -9.617 2.849 1.00 91.88 173 ASP A CA 1
ATOM 1386 C C . ASP A 1 173 ? -17.764 -9.838 2.003 1.00 91.88 173 ASP A C 1
ATOM 1388 O O . ASP A 1 173 ? -17.774 -9.743 0.774 1.00 91.88 173 ASP A O 1
ATOM 1392 N N . ASP A 1 174 ? -16.641 -10.130 2.670 1.00 90.19 174 ASP A N 1
ATOM 1393 C CA . ASP A 1 174 ? -15.303 -10.294 2.072 1.00 90.19 174 ASP A CA 1
ATOM 1394 C C . ASP A 1 174 ? -14.753 -9.037 1.355 1.00 90.19 174 ASP A C 1
ATOM 1396 O O . ASP A 1 174 ? -13.809 -9.136 0.568 1.00 90.19 174 ASP A O 1
ATOM 1400 N N . GLN A 1 175 ? -15.318 -7.852 1.603 1.00 91.62 175 GLN A N 1
ATOM 1401 C CA . GLN A 1 175 ? -14.829 -6.568 1.092 1.00 91.62 175 GLN A CA 1
ATOM 1402 C C . GLN A 1 175 ? -14.236 -5.718 2.224 1.00 91.62 175 GLN A C 1
ATOM 1404 O O . GLN A 1 175 ? -14.823 -5.660 3.306 1.00 91.62 175 GLN A O 1
ATOM 1409 N N . PRO A 1 176 ? -13.090 -5.049 2.009 1.00 93.00 176 PRO A N 1
ATOM 1410 C CA . PRO A 1 176 ? -12.495 -4.185 3.020 1.00 93.00 176 PRO A CA 1
ATOM 1411 C C . PRO A 1 176 ? -13.361 -2.957 3.290 1.00 93.00 176 PRO A C 1
ATOM 1413 O O . PRO A 1 176 ? -13.778 -2.258 2.369 1.00 93.00 176 PRO A O 1
ATOM 1416 N N . VAL A 1 177 ? -13.599 -2.689 4.574 1.00 93.38 177 VAL A N 1
ATOM 1417 C CA . VAL A 1 177 ? -14.330 -1.508 5.057 1.00 93.38 177 VAL A CA 1
ATOM 1418 C C . VAL A 1 177 ? -13.357 -0.479 5.619 1.00 93.38 177 VAL A C 1
ATOM 1420 O O . VAL A 1 177 ? -13.431 0.703 5.292 1.00 93.38 177 VAL A O 1
ATOM 1423 N N . PHE A 1 178 ? -12.419 -0.919 6.454 1.00 94.75 178 PHE A N 1
ATOM 1424 C CA . PHE A 1 178 ? -11.324 -0.103 6.970 1.00 94.75 178 PHE A CA 1
ATOM 1425 C C . PHE A 1 178 ? -10.189 -0.997 7.466 1.00 94.75 178 PHE A C 1
ATOM 1427 O O . PHE A 1 178 ? -10.379 -2.187 7.720 1.00 94.75 178 PHE A O 1
ATOM 1434 N N . ALA A 1 179 ? -9.008 -0.416 7.633 1.00 95.31 179 ALA A N 1
ATOM 1435 C CA . ALA A 1 179 ? -7.907 -1.031 8.354 1.00 95.31 179 ALA A CA 1
ATOM 1436 C C . ALA A 1 179 ? -7.654 -0.263 9.647 1.00 95.31 179 ALA A C 1
ATOM 1438 O O . ALA A 1 179 ? -7.792 0.959 9.696 1.00 95.31 179 ALA A O 1
ATOM 1439 N N . VAL A 1 180 ? -7.278 -0.991 10.689 1.00 95.81 180 VAL A N 1
ATOM 1440 C CA . VAL A 1 180 ? -6.827 -0.431 11.956 1.00 95.81 180 VAL A CA 1
ATOM 1441 C C . VAL A 1 180 ? -5.407 -0.896 12.215 1.00 95.81 180 VAL A C 1
ATOM 1443 O O . VAL A 1 180 ? -5.087 -2.068 12.012 1.00 95.81 180 VAL A O 1
ATOM 1446 N N . PHE A 1 181 ? -4.541 0.019 12.623 1.00 94.88 181 PHE A N 1
ATOM 1447 C CA . PHE A 1 181 ? -3.149 -0.308 12.877 1.00 94.88 181 PHE A CA 1
ATOM 1448 C C . PHE A 1 181 ? -2.543 0.587 13.952 1.00 94.88 181 PHE A C 1
ATOM 1450 O O . PHE A 1 181 ? -2.897 1.757 14.080 1.00 94.88 181 PHE A O 1
ATOM 1457 N N . GLU A 1 182 ? -1.612 0.031 14.719 1.00 93.50 182 GLU A N 1
ATOM 1458 C CA . GLU A 1 182 ? -0.804 0.786 15.670 1.00 93.50 182 GLU A CA 1
ATOM 1459 C C . GLU A 1 182 ? 0.536 1.150 15.030 1.00 93.50 182 GLU A C 1
ATOM 1461 O O . GLU A 1 182 ? 1.279 0.288 14.554 1.00 93.50 182 GLU A O 1
ATOM 1466 N N . TYR A 1 183 ? 0.882 2.434 15.056 1.00 92.50 183 TYR A N 1
ATOM 1467 C CA . TYR A 1 183 ? 2.186 2.905 14.619 1.00 92.50 183 TYR A CA 1
ATOM 1468 C C . TYR A 1 183 ? 2.753 3.906 15.620 1.00 92.50 183 TYR A C 1
ATOM 1470 O O . TYR A 1 183 ? 2.112 4.887 15.979 1.00 92.50 183 TYR A O 1
ATOM 1478 N N . LEU A 1 184 ? 3.969 3.632 16.107 1.00 91.88 184 LEU A N 1
ATOM 1479 C CA . LEU A 1 184 ? 4.666 4.451 17.110 1.00 91.88 184 LEU A CA 1
ATOM 1480 C C . LEU A 1 184 ? 3.848 4.722 18.392 1.00 91.88 184 LEU A C 1
ATOM 1482 O O . LEU A 1 184 ? 4.035 5.750 19.042 1.00 91.88 184 LEU A O 1
ATOM 1486 N N . GLY A 1 185 ? 2.993 3.772 18.787 1.00 89.75 185 GLY A N 1
ATOM 1487 C CA . GLY A 1 185 ? 2.134 3.880 19.969 1.00 89.75 185 GLY A CA 1
ATOM 1488 C C . GLY A 1 185 ? 0.869 4.712 19.753 1.00 89.75 185 GLY A C 1
ATOM 1489 O O . GLY A 1 185 ? 0.220 5.076 20.729 1.00 89.75 185 GLY A O 1
ATOM 1490 N N . VAL A 1 186 ? 0.542 5.032 18.500 1.00 92.19 186 VAL A N 1
ATOM 1491 C CA . VAL A 1 186 ? -0.687 5.721 18.106 1.00 92.19 186 VAL A CA 1
ATOM 1492 C C . VAL A 1 186 ? -1.552 4.755 17.305 1.00 92.19 186 VAL A C 1
ATOM 1494 O O . VAL A 1 186 ? -1.063 4.088 16.391 1.00 92.19 186 VAL A O 1
ATOM 1497 N N . LEU A 1 187 ? -2.830 4.667 17.666 1.00 94.81 187 LEU A N 1
ATOM 1498 C CA . LEU A 1 187 ? -3.807 3.832 16.982 1.00 94.81 187 LEU A CA 1
ATOM 1499 C C . LEU A 1 187 ? -4.459 4.635 15.855 1.00 94.81 187 LEU A C 1
ATOM 1501 O O . LEU A 1 187 ? -5.038 5.695 16.089 1.00 94.81 187 LEU A O 1
ATOM 1505 N N . TYR A 1 188 ? -4.385 4.116 14.637 1.00 94.62 188 TYR A N 1
ATOM 1506 C CA . TYR A 1 188 ? -4.953 4.734 13.449 1.00 94.62 188 TYR A CA 1
ATOM 1507 C C . TYR A 1 188 ? -6.034 3.855 12.849 1.00 94.62 188 TYR A C 1
ATOM 1509 O O . TYR A 1 188 ? -5.904 2.632 12.805 1.00 94.62 188 TYR A O 1
ATOM 1517 N N . VAL A 1 189 ? -7.067 4.493 12.309 1.00 95.50 189 VAL A N 1
ATOM 1518 C CA . VAL A 1 189 ? -8.015 3.857 11.403 1.00 95.50 189 VAL A CA 1
ATOM 1519 C C . VAL A 1 189 ? -7.973 4.549 10.054 1.00 95.50 189 VAL A C 1
ATOM 1521 O O . VAL A 1 189 ? -8.075 5.772 9.969 1.00 95.50 189 VAL A O 1
ATOM 1524 N N . VAL A 1 190 ? -7.843 3.749 9.001 1.00 94.06 190 VAL A N 1
ATOM 1525 C CA . VAL A 1 190 ? -7.909 4.190 7.611 1.00 94.06 190 VAL A CA 1
ATOM 1526 C C . VAL A 1 190 ? -9.106 3.539 6.929 1.00 94.06 190 VAL A C 1
ATOM 1528 O O . VAL A 1 190 ? -9.209 2.315 6.861 1.00 94.06 190 VAL A O 1
ATOM 1531 N N . SER A 1 191 ? -10.044 4.354 6.456 1.00 91.44 191 SER A N 1
ATOM 1532 C CA . SER A 1 191 ? -11.231 3.854 5.753 1.00 91.44 191 SER A CA 1
ATOM 1533 C C . SER A 1 191 ? -10.850 3.334 4.371 1.00 91.44 191 SER A C 1
ATOM 1535 O O . SER A 1 191 ? -10.036 3.952 3.687 1.00 91.44 191 SER A O 1
ATOM 1537 N N . ALA A 1 192 ? -11.445 2.217 3.947 1.00 86.38 192 ALA A N 1
ATOM 1538 C CA . ALA A 1 192 ? -11.288 1.738 2.583 1.00 86.38 192 ALA A CA 1
ATOM 1539 C C . ALA A 1 192 ? -11.864 2.785 1.632 1.00 86.38 192 ALA A C 1
ATOM 1541 O O . ALA A 1 192 ? -13.001 3.239 1.789 1.00 86.38 192 ALA A O 1
ATOM 1542 N N . SER A 1 193 ? -11.066 3.188 0.654 1.00 70.94 193 SER A N 1
ATOM 1543 C CA . SER A 1 193 ? -11.532 4.085 -0.390 1.00 70.94 193 SER A CA 1
ATOM 1544 C C . SER A 1 193 ? -11.985 3.266 -1.598 1.00 70.94 193 SER A C 1
ATOM 1546 O O . SER A 1 193 ? -11.485 2.167 -1.852 1.00 70.94 193 SER A O 1
ATOM 1548 N N . SER A 1 194 ? -12.914 3.804 -2.388 1.00 59.38 194 SER A N 1
ATOM 1549 C CA . SER A 1 194 ? -13.033 3.396 -3.788 1.00 59.38 194 SER A CA 1
ATOM 1550 C C . SER A 1 194 ? -11.859 4.028 -4.542 1.00 59.38 194 SER A C 1
ATOM 1552 O O . SER A 1 194 ? -11.999 5.100 -5.129 1.00 59.38 194 SER A O 1
ATOM 1554 N N . PHE A 1 195 ? -10.676 3.433 -4.397 1.00 53.00 195 PHE A N 1
ATOM 1555 C CA . PHE A 1 195 ? -9.394 4.017 -4.788 1.00 53.00 195 PHE A CA 1
ATOM 1556 C C . PHE A 1 195 ? -9.371 4.330 -6.294 1.00 53.00 195 PHE A C 1
ATOM 1558 O O . PHE A 1 195 ? -9.502 3.411 -7.101 1.00 53.00 195 PHE A O 1
ATOM 1565 N N . MET A 1 196 ? -9.305 5.630 -6.638 1.00 52.53 196 MET A N 1
ATOM 1566 C CA . MET A 1 196 ? -8.716 6.249 -7.851 1.00 52.53 196 MET A CA 1
ATOM 1567 C C . MET A 1 196 ? -9.205 7.695 -8.092 1.00 52.53 196 MET A C 1
ATOM 1569 O O . MET A 1 196 ? -8.481 8.463 -8.714 1.00 52.53 196 MET A O 1
ATOM 1573 N N . GLU A 1 197 ? -10.384 8.115 -7.609 1.00 51.53 197 GLU A N 1
ATOM 1574 C CA . GLU A 1 197 ? -10.865 9.490 -7.885 1.00 51.53 197 GLU A CA 1
ATOM 1575 C C . GLU A 1 197 ? -10.105 10.569 -7.088 1.00 51.53 197 GLU A C 1
ATOM 1577 O O . GLU A 1 197 ? -9.807 11.619 -7.642 1.00 51.53 197 GLU A O 1
ATOM 1582 N N . ASP A 1 198 ? -9.713 10.304 -5.836 1.00 49.72 198 ASP A N 1
ATOM 1583 C CA . ASP A 1 198 ? -9.111 11.336 -4.969 1.00 49.72 198 ASP A CA 1
ATOM 1584 C C . ASP A 1 198 ? -7.594 11.543 -5.178 1.00 49.72 198 ASP A C 1
ATOM 1586 O O . ASP A 1 198 ? -7.060 12.581 -4.791 1.00 49.72 198 ASP A O 1
ATOM 1590 N N . TYR A 1 199 ? -6.886 10.569 -5.764 1.00 50.62 199 TYR A N 1
ATOM 1591 C CA . TYR A 1 199 ? -5.424 10.617 -5.960 1.00 50.62 199 TYR A CA 1
ATOM 1592 C C . TYR A 1 199 ? -5.001 11.070 -7.368 1.00 50.62 199 TYR A C 1
ATOM 1594 O O . TYR A 1 199 ? -3.844 11.439 -7.560 1.00 50.62 199 TYR A O 1
ATOM 1602 N N . LEU A 1 200 ? -5.917 11.038 -8.343 1.00 53.12 200 LEU A N 1
ATOM 1603 C CA . LEU A 1 200 ? -5.652 11.384 -9.746 1.00 53.12 200 LEU A CA 1
ATOM 1604 C C . LEU A 1 200 ? -6.142 12.791 -10.157 1.00 53.12 200 LEU A C 1
ATOM 1606 O O . LEU A 1 200 ? -6.034 13.138 -11.336 1.00 53.12 200 LEU A O 1
ATOM 1610 N N . GLU A 1 201 ? -6.691 13.593 -9.233 1.00 48.88 201 GLU A N 1
ATOM 1611 C CA . GLU A 1 201 ? -7.091 14.997 -9.485 1.00 48.88 201 GLU A CA 1
ATOM 1612 C C . GLU A 1 201 ? -5.942 16.017 -9.383 1.00 48.88 201 GLU A C 1
ATOM 1614 O O . GLU A 1 201 ? -5.137 15.959 -8.426 1.00 48.88 201 GLU A O 1
#